Protein AF-A0A9J6EUB0-F1 (afdb_monomer_lite)

Organism: Rhipicephalus microplus (NCBI:txid6941)

InterPro domains:
  IPR000008 C2 domain [PF00168] (200-281)
  IPR000008 C2 domain [PS50004] (160-301)
  IPR000008 C2 domain [SM00239] (185-291)
  IPR014772 Mammalian uncoordinated homology 13, domain 2 [PS51259] (54-162)
  IPR035892 C2 domain superfamily [G3DSA:2.60.40.150] (175-290)
  IPR035892 C2 domain superfamily [SSF49562] (180-280)
  IPR052095 UNC-13 domain-containing protein [PTHR45999] (31-333)

Secondary structure (DSSP, 8-state):
---------------------------SSHHHHHHHHHHHHHHHHT--TTS-HHHHHHHHHHHHHHHHHHHHHHS-HHHHHHHHHHHHHHHHHHHHHHHHHTTT--HHHHHHHHHHHHHHHHHHHTTTTSS-HHHHT-HHHHHHHHHHHHHHS-HHHHHHHHHHHHHHHHHHHHHHT--TT-EEEEEEEEETTTTEEEEEE---SEEEEEEESGGG-TTS--EE-----S-SS-----EEEEE--HHHHTSTT-EEEEEEEE--SSSPPEEEEEEEEEGGGSTTTS--SPPPPPPPEEEE-B---S--HHHHHHHH-TT-HHHHHHHHHHHHT--

Foldseek 3Di:
DDDDDDDDDDDDDDDPPPPPPPPPPDPPPQVVCLVVLLVLVVQLLPPDLVDALCNSCVVVLVVCVVVLVVCVVVDDPVVSQVVLLSNLVSNLVSLVVVLVVPQLDDLSSLVSSLVNLVVVLCSQCVVVPHDDPVSNPDPSSVVSNVSSVLLNDDLQVLQLVVLVVVQVVQVVCVVVVDQPLFKWKKFWAADQVQQKIKIFGFFDDWKKKDKPDCVLPVVWDIDIFDHDPDDPGDGRRDMDITNHHLVSLLPQSIKMKIWHWADDPPDPIATRFMFIDRSNPHHPSPDPDDGDRGDIDITRGHADDPDDVSLSSLVSNPVDPVSVVVNVVNVVNVD

pLDDT: mean 81.51, std 19.42, range [23.73, 97.81]

Radius of gyration: 30.06 Å; chains: 1; bounding box: 98×47×75 Å

Structure (mmCIF, N/CA/C/O backbone):
data_AF-A0A9J6EUB0-F1
#
_entry.id   AF-A0A9J6EUB0-F1
#
loop_
_atom_site.group_PDB
_atom_site.id
_atom_site.type_symbol
_atom_site.label_atom_id
_atom_site.label_alt_id
_atom_site.label_comp_id
_atom_site.label_asym_id
_atom_site.label_entity_id
_atom_site.label_seq_id
_atom_site.pdbx_PDB_ins_code
_atom_site.Cartn_x
_atom_site.Cartn_y
_atom_site.Cartn_z
_atom_site.occupancy
_atom_site.B_iso_or_equiv
_atom_site.auth_seq_id
_atom_site.auth_comp_id
_atom_site.auth_asym_id
_atom_site.auth_atom_id
_atom_site.pdbx_PDB_model_num
ATOM 1 N N . MET A 1 1 ? 61.872 14.689 25.755 1.00 30.61 1 MET A N 1
ATOM 2 C CA . MET A 1 1 ? 63.259 14.347 25.368 1.00 30.61 1 MET A CA 1
ATOM 3 C C . MET A 1 1 ? 63.478 14.783 23.922 1.00 30.61 1 MET A C 1
ATOM 5 O O . MET A 1 1 ? 62.519 14.844 23.167 1.00 30.61 1 MET A O 1
ATOM 9 N N . ILE A 1 2 ? 64.700 15.198 23.611 1.00 24.67 2 ILE A N 1
ATOM 10 C CA . ILE A 1 2 ? 65.128 16.054 22.496 1.00 24.67 2 ILE A CA 1
ATOM 11 C C . ILE A 1 2 ? 65.135 15.341 21.122 1.00 24.67 2 ILE A C 1
ATOM 13 O O . ILE A 1 2 ? 65.494 14.178 21.011 1.00 24.67 2 ILE A O 1
ATOM 17 N N . ILE A 1 3 ? 64.768 16.117 20.096 1.00 23.83 3 ILE A N 1
ATOM 18 C CA . ILE A 1 3 ? 65.069 16.082 18.646 1.00 23.83 3 ILE A CA 1
ATOM 19 C C . ILE A 1 3 ? 66.296 15.232 18.219 1.00 23.83 3 ILE A C 1
ATOM 21 O O . ILE A 1 3 ? 67.371 15.429 18.777 1.00 23.83 3 ILE A O 1
ATOM 25 N N . ARG A 1 4 ? 66.213 14.474 17.101 1.00 24.81 4 ARG A N 1
ATOM 26 C CA . ARG A 1 4 ? 67.095 14.641 15.906 1.00 24.81 4 ARG A CA 1
ATOM 27 C C . ARG A 1 4 ? 66.781 13.719 14.716 1.00 24.81 4 ARG A C 1
ATOM 29 O O . ARG A 1 4 ? 66.497 12.540 14.857 1.00 24.81 4 ARG A O 1
ATOM 36 N N . ARG A 1 5 ? 66.896 14.337 13.530 1.00 23.73 5 ARG A N 1
ATOM 37 C CA . ARG A 1 5 ? 66.970 13.757 12.179 1.00 23.73 5 ARG A CA 1
ATOM 38 C C . ARG A 1 5 ? 68.141 12.778 12.043 1.00 23.73 5 ARG A C 1
ATOM 40 O O . ARG A 1 5 ? 69.226 13.090 12.525 1.00 23.73 5 ARG A O 1
ATOM 47 N N . GLN A 1 6 ? 67.993 11.797 11.155 1.00 28.98 6 GLN A N 1
ATOM 48 C CA . GLN A 1 6 ? 69.069 11.468 10.223 1.00 28.98 6 GLN A CA 1
ATOM 49 C C . GLN A 1 6 ? 68.516 11.182 8.825 1.00 28.98 6 GLN A C 1
ATOM 51 O O . GLN A 1 6 ? 67.459 10.586 8.643 1.00 28.98 6 GLN A O 1
ATOM 56 N N . LYS A 1 7 ? 69.229 11.742 7.857 1.00 27.45 7 LYS A N 1
ATOM 57 C CA . LYS A 1 7 ? 69.030 11.704 6.417 1.00 27.45 7 LYS A CA 1
ATOM 58 C C . LYS A 1 7 ? 70.185 10.855 5.919 1.00 27.45 7 LYS A C 1
ATOM 60 O O . LYS A 1 7 ? 71.310 11.277 6.144 1.00 27.45 7 LYS A O 1
ATOM 65 N N . ASP A 1 8 ? 69.917 9.755 5.231 1.00 31.06 8 ASP A N 1
ATOM 66 C CA . ASP A 1 8 ? 70.902 9.197 4.314 1.00 31.06 8 ASP A CA 1
ATOM 67 C C . ASP A 1 8 ? 70.252 8.822 2.991 1.00 31.06 8 ASP A C 1
ATOM 69 O O . ASP A 1 8 ? 69.236 8.133 2.913 1.00 31.06 8 ASP A O 1
ATOM 73 N N . ARG A 1 9 ? 70.844 9.400 1.947 1.00 30.44 9 ARG A N 1
ATOM 74 C CA . ARG A 1 9 ? 70.622 9.086 0.547 1.00 30.44 9 ARG A CA 1
ATOM 75 C C . ARG A 1 9 ? 71.492 7.876 0.239 1.00 30.44 9 ARG A C 1
ATOM 77 O O . ARG A 1 9 ? 72.711 8.001 0.272 1.00 30.44 9 ARG A O 1
ATOM 84 N N . THR A 1 10 ? 70.892 6.779 -0.193 1.00 34.44 10 THR A N 1
ATOM 85 C CA . THR A 1 10 ? 71.562 5.863 -1.114 1.00 34.44 10 THR A CA 1
ATOM 86 C C . THR A 1 10 ? 70.703 5.708 -2.356 1.00 34.44 10 THR A C 1
ATOM 88 O O . THR A 1 10 ? 69.508 5.431 -2.328 1.00 34.44 10 THR A O 1
ATOM 91 N N . ASN A 1 11 ? 71.359 6.047 -3.454 1.00 32.69 11 ASN A N 1
ATOM 92 C CA . ASN A 1 11 ? 70.884 6.078 -4.815 1.00 32.69 11 ASN A CA 1
ATOM 93 C C . ASN A 1 11 ? 70.662 4.637 -5.295 1.00 32.69 11 ASN A C 1
ATOM 95 O O . ASN A 1 11 ? 71.616 3.868 -5.365 1.00 32.69 11 ASN A O 1
ATOM 99 N N . SER A 1 12 ? 69.427 4.272 -5.625 1.00 33.88 12 SER A N 1
ATOM 100 C CA . SER A 1 12 ? 69.162 3.155 -6.532 1.00 33.88 12 SER A CA 1
ATOM 101 C C . SER A 1 12 ? 67.920 3.494 -7.345 1.00 33.88 12 SER A C 1
ATOM 103 O O . SER A 1 12 ? 66.827 3.668 -6.811 1.00 33.88 12 SER A O 1
ATOM 105 N N . GLU A 1 13 ? 68.128 3.697 -8.641 1.00 39.62 13 GLU A N 1
ATOM 106 C CA . GLU A 1 13 ? 67.070 3.887 -9.624 1.00 39.62 13 GLU A CA 1
ATOM 107 C C . GLU A 1 13 ? 66.179 2.640 -9.688 1.00 39.62 13 GLU A C 1
ATOM 109 O O . GLU A 1 13 ? 66.692 1.532 -9.870 1.00 39.62 13 GLU A O 1
ATOM 114 N N . PRO A 1 14 ? 64.846 2.790 -9.686 1.00 31.69 14 PRO A N 1
ATOM 115 C CA . PRO A 1 14 ? 63.975 1.820 -10.306 1.00 31.69 14 PRO A CA 1
ATOM 116 C C . PRO 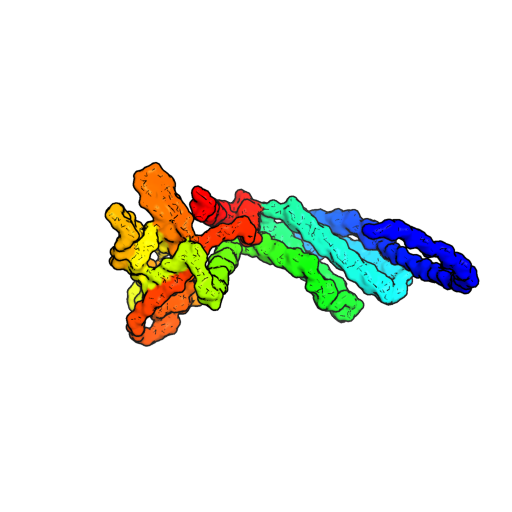A 1 14 ? 63.410 2.413 -11.594 1.00 31.69 14 PRO A C 1
ATOM 118 O O . PRO A 1 14 ? 62.638 3.371 -11.600 1.00 31.69 14 PRO A O 1
ATOM 121 N N . ARG A 1 15 ? 63.844 1.786 -12.687 1.00 29.33 15 ARG A N 1
ATOM 122 C CA . ARG A 1 15 ? 63.232 1.718 -14.016 1.00 29.33 15 ARG A CA 1
ATOM 123 C C . ARG A 1 15 ? 61.809 2.276 -14.071 1.00 29.33 15 ARG A C 1
ATOM 125 O O . ARG A 1 15 ? 60.884 1.727 -13.470 1.00 29.33 15 ARG A O 1
ATOM 132 N N . THR A 1 16 ? 61.654 3.313 -14.885 1.00 28.33 16 THR A N 1
ATOM 133 C CA . THR A 1 16 ? 60.394 3.875 -15.367 1.00 28.33 16 THR A CA 1
ATOM 134 C C . THR A 1 16 ? 59.501 2.756 -15.901 1.00 28.33 16 THR A C 1
ATOM 136 O O . THR A 1 16 ? 59.596 2.352 -17.057 1.00 28.33 16 THR A O 1
ATOM 139 N N . THR A 1 17 ? 58.633 2.219 -15.046 1.00 29.17 17 THR A N 1
ATOM 140 C CA . THR A 1 17 ? 57.515 1.398 -15.497 1.00 29.17 17 THR A CA 1
ATOM 141 C C . THR A 1 17 ? 56.476 2.384 -15.985 1.00 29.17 17 THR A C 1
ATOM 143 O O . THR A 1 17 ? 55.755 2.999 -15.200 1.00 29.17 17 THR A O 1
ATOM 146 N N . THR A 1 18 ? 56.478 2.611 -17.293 1.00 28.02 18 THR A N 1
ATOM 147 C CA . THR A 1 18 ? 55.439 3.345 -18.000 1.00 28.02 18 THR A CA 1
ATOM 148 C C . THR A 1 18 ? 54.112 2.678 -17.664 1.00 28.02 18 THR A C 1
ATOM 150 O O . THR A 1 18 ? 53.777 1.629 -18.210 1.00 28.02 18 THR A O 1
ATOM 153 N N . TYR A 1 19 ? 53.363 3.260 -16.726 1.00 29.39 19 TYR A N 1
ATOM 154 C CA . TYR A 1 19 ? 51.962 2.929 -16.548 1.00 29.39 19 TYR A CA 1
ATOM 155 C C . TYR A 1 19 ? 51.291 3.206 -17.890 1.00 29.39 19 TYR A C 1
ATOM 157 O O . TYR A 1 19 ? 51.112 4.361 -18.285 1.00 29.39 19 TYR A O 1
ATOM 165 N N . LEU A 1 20 ? 50.963 2.132 -18.611 1.00 28.31 20 LEU A N 1
ATOM 166 C CA . LEU A 1 20 ? 49.984 2.158 -19.681 1.00 28.31 20 LEU A CA 1
ATOM 167 C C . LEU A 1 20 ? 48.716 2.738 -19.067 1.00 28.31 20 LEU A C 1
ATOM 169 O O . LEU A 1 20 ? 47.974 2.078 -18.342 1.00 28.31 20 LEU A O 1
ATOM 173 N N . LYS A 1 21 ? 48.527 4.029 -19.318 1.00 30.44 21 LYS A N 1
ATOM 174 C CA . LYS A 1 21 ? 47.314 4.776 -19.056 1.00 30.44 21 LYS A CA 1
ATOM 175 C C . LYS A 1 21 ? 46.237 4.108 -19.900 1.00 30.44 21 LYS A C 1
ATOM 177 O O . LYS A 1 21 ? 46.068 4.458 -21.063 1.00 30.44 21 LYS A O 1
ATOM 182 N N . VAL A 1 22 ? 45.569 3.097 -19.344 1.00 30.94 22 VAL A N 1
ATOM 183 C CA . VAL A 1 22 ? 44.375 2.510 -19.949 1.00 30.94 22 VAL A CA 1
ATOM 184 C C . VAL A 1 22 ? 43.413 3.679 -20.137 1.00 30.94 22 VAL A C 1
ATOM 186 O O . VAL A 1 22 ? 43.019 4.295 -19.139 1.00 30.94 22 VAL A O 1
ATOM 189 N N . PRO A 1 23 ? 43.077 4.073 -21.375 1.00 30.73 23 PRO A N 1
ATOM 190 C CA . PRO A 1 23 ? 42.124 5.139 -21.571 1.00 30.73 23 PRO A CA 1
ATOM 191 C C . PRO A 1 23 ? 40.802 4.608 -21.035 1.00 30.73 23 PRO A C 1
ATOM 193 O O . PRO A 1 23 ? 40.227 3.672 -21.588 1.00 30.73 23 PRO A O 1
ATOM 196 N N . SER A 1 24 ? 40.327 5.189 -19.937 1.00 36.31 24 SER A N 1
ATOM 197 C CA . SER A 1 24 ? 38.930 5.073 -19.548 1.00 36.31 24 SER A CA 1
ATOM 198 C C . SER A 1 24 ? 38.127 5.781 -20.636 1.00 36.31 24 SER A C 1
ATOM 200 O O . SER A 1 24 ? 37.880 6.988 -20.583 1.00 36.31 24 SER A O 1
ATOM 202 N N . ALA A 1 25 ? 37.820 5.042 -21.701 1.00 36.47 25 ALA A N 1
ATOM 203 C CA . ALA A 1 25 ? 36.892 5.451 -22.731 1.00 36.47 25 ALA A CA 1
ATOM 204 C C . ALA A 1 25 ? 35.513 5.506 -22.070 1.00 36.47 25 ALA A C 1
ATOM 206 O O . ALA A 1 25 ? 34.761 4.534 -22.062 1.00 36.47 25 ALA A O 1
ATOM 207 N N . ARG A 1 26 ? 35.201 6.652 -21.452 1.00 41.34 26 ARG A N 1
ATOM 208 C CA . ARG A 1 26 ? 33.825 7.026 -21.128 1.00 41.34 26 ARG A CA 1
ATOM 209 C C . ARG A 1 26 ? 33.008 6.805 -22.395 1.00 41.34 26 ARG A C 1
ATOM 211 O O . ARG A 1 26 ? 33.268 7.455 -23.405 1.00 41.34 26 ARG A O 1
ATOM 218 N N . VAL A 1 27 ? 32.049 5.889 -22.332 1.00 45.88 27 VAL A N 1
ATOM 219 C CA . VAL A 1 27 ? 31.014 5.709 -23.349 1.00 45.88 27 VAL A CA 1
ATOM 220 C C . VAL A 1 27 ? 30.328 7.067 -23.520 1.00 45.88 27 VAL A C 1
ATOM 222 O O . VAL A 1 27 ? 29.583 7.512 -22.653 1.00 45.88 27 VAL A O 1
ATOM 225 N N . LYS A 1 28 ? 30.661 7.785 -24.597 1.00 44.62 28 LYS A N 1
ATOM 226 C CA . LYS A 1 28 ? 30.165 9.145 -24.870 1.00 44.62 28 LYS A CA 1
ATOM 227 C C . LYS A 1 28 ? 28.703 9.169 -25.355 1.00 44.62 28 LYS A C 1
ATOM 229 O O . LYS A 1 28 ? 28.162 10.255 -25.508 1.00 44.62 28 LYS A O 1
ATOM 234 N N . GLY A 1 29 ? 28.067 8.010 -25.557 1.00 55.09 29 GLY A N 1
ATOM 235 C CA . GLY A 1 29 ? 26.713 7.903 -26.119 1.00 55.09 29 GLY A CA 1
ATOM 236 C C . GLY A 1 29 ? 25.571 8.102 -25.114 1.00 55.09 29 GLY A C 1
ATOM 237 O O . GLY A 1 29 ? 24.623 8.826 -25.392 1.00 55.09 29 GLY A O 1
ATOM 238 N N . THR A 1 30 ? 25.662 7.541 -23.906 1.00 61.53 30 THR A N 1
ATOM 239 C CA . THR A 1 30 ? 24.563 7.583 -22.919 1.00 61.53 30 THR A CA 1
ATOM 240 C C . THR A 1 30 ? 24.140 8.992 -22.476 1.00 61.53 30 THR A C 1
ATOM 242 O O . THR A 1 30 ? 22.940 9.245 -22.372 1.00 61.53 30 THR A O 1
ATOM 245 N N . PRO A 1 31 ? 25.067 9.945 -22.239 1.00 63.78 31 PRO A N 1
ATOM 246 C CA . PRO A 1 31 ? 24.699 11.315 -21.877 1.00 63.78 31 PRO A CA 1
ATOM 247 C C . PRO A 1 31 ? 23.959 12.068 -22.991 1.00 63.78 31 PRO A C 1
ATOM 249 O O . PRO A 1 31 ? 23.174 12.962 -22.692 1.00 63.78 31 PRO A O 1
ATOM 252 N N . GLN A 1 32 ? 24.202 11.713 -24.259 1.00 76.56 32 GLN A N 1
ATOM 253 C CA . GLN A 1 32 ? 23.599 12.366 -25.427 1.00 76.56 32 GLN A CA 1
ATOM 254 C C . GLN A 1 32 ? 22.170 11.881 -25.693 1.00 76.56 32 GLN A C 1
ATOM 256 O O . GLN A 1 32 ? 21.368 12.643 -26.219 1.00 76.56 32 GLN A O 1
ATOM 261 N N . MET A 1 33 ? 21.833 10.650 -25.288 1.00 85.94 33 MET A N 1
ATOM 262 C CA . MET A 1 33 ? 20.484 10.088 -25.448 1.00 85.94 33 MET A CA 1
ATOM 263 C C . MET A 1 33 ? 19.486 10.614 -24.408 1.00 85.94 33 MET A C 1
ATOM 265 O O . MET A 1 33 ? 18.280 10.627 -24.645 1.00 85.94 33 MET A O 1
ATOM 269 N N . ARG A 1 34 ? 19.972 11.061 -23.243 1.00 89.44 34 ARG A N 1
ATOM 270 C CA . ARG A 1 34 ? 19.131 11.476 -22.110 1.00 89.44 34 ARG A CA 1
ATOM 271 C C . ARG A 1 34 ? 18.105 12.579 -22.443 1.00 89.44 34 ARG A C 1
ATOM 273 O O . ARG A 1 34 ? 16.965 12.428 -22.011 1.00 89.44 34 ARG A O 1
ATOM 280 N N . PRO A 1 35 ? 18.438 13.659 -23.183 1.00 90.50 35 PRO A N 1
ATOM 281 C CA . PRO A 1 35 ? 17.466 14.699 -23.534 1.00 90.50 35 PRO A CA 1
ATOM 282 C C . PRO A 1 35 ? 16.291 14.178 -24.370 1.00 90.50 35 PRO A C 1
ATOM 284 O O . PRO A 1 35 ? 15.146 14.524 -24.084 1.00 90.50 35 PRO A O 1
ATOM 287 N N . GLU A 1 36 ? 16.555 13.312 -25.352 1.00 90.69 36 GLU A N 1
ATOM 288 C CA . GLU A 1 36 ? 15.501 12.716 -26.180 1.00 90.69 36 GLU A CA 1
ATOM 289 C C . GLU A 1 36 ? 14.674 11.704 -25.381 1.00 90.69 36 GLU A C 1
ATOM 291 O O . GLU A 1 36 ? 13.449 11.754 -25.433 1.00 90.69 36 GLU A O 1
ATOM 296 N N . ILE A 1 37 ? 15.309 10.864 -24.548 1.00 91.00 37 ILE A N 1
ATOM 297 C CA . ILE A 1 37 ? 14.593 9.961 -23.626 1.00 91.00 37 ILE A CA 1
ATOM 298 C C . ILE A 1 37 ? 13.627 10.763 -22.747 1.00 91.00 37 ILE A C 1
ATOM 300 O O . ILE A 1 37 ? 12.449 10.427 -22.658 1.00 91.00 37 ILE A O 1
ATOM 304 N N . LYS A 1 38 ? 14.095 11.864 -22.149 1.00 91.12 38 LYS A N 1
ATOM 305 C CA . LYS A 1 38 ? 13.257 12.749 -21.333 1.00 91.12 38 LYS A CA 1
ATOM 306 C C . LYS A 1 38 ? 12.076 13.317 -22.125 1.00 91.12 38 LYS A C 1
ATOM 308 O O . LYS A 1 38 ? 10.961 13.362 -21.613 1.00 91.12 38 LYS A O 1
ATOM 313 N N . LYS A 1 39 ? 12.309 13.748 -23.366 1.00 91.38 39 LYS A N 1
ATOM 314 C CA . LYS A 1 39 ? 11.266 14.279 -24.255 1.00 91.38 39 LYS A CA 1
ATOM 315 C C . LYS A 1 39 ? 10.208 13.223 -24.581 1.00 91.38 39 LYS A C 1
ATOM 317 O O . LYS A 1 39 ? 9.019 13.510 -24.462 1.00 91.38 39 LYS A O 1
ATOM 322 N N . PHE A 1 40 ? 10.607 12.006 -24.944 1.00 91.75 40 PHE A N 1
ATOM 323 C CA . PHE A 1 40 ? 9.650 10.930 -25.211 1.00 91.75 40 PHE A CA 1
ATOM 324 C C . PHE A 1 40 ? 8.878 10.523 -23.955 1.00 91.75 40 PHE A C 1
ATOM 326 O O . PHE A 1 40 ? 7.666 10.350 -24.025 1.00 91.75 40 PHE A O 1
ATOM 333 N N . LEU A 1 41 ? 9.539 10.453 -22.796 1.00 90.62 41 LEU A N 1
ATOM 334 C CA . LEU A 1 41 ? 8.876 10.162 -21.523 1.00 90.62 41 LEU A CA 1
ATOM 335 C C . LEU A 1 41 ? 7.875 11.246 -21.113 1.00 90.62 41 LEU A C 1
ATOM 337 O O . LEU A 1 41 ? 6.836 10.925 -20.546 1.00 90.62 41 LEU A O 1
ATOM 341 N N . PHE A 1 42 ? 8.141 12.514 -21.435 1.00 90.44 42 PHE A N 1
ATOM 342 C CA . PHE A 1 42 ? 7.162 13.582 -21.251 1.00 90.44 42 PHE A CA 1
ATOM 343 C C . PHE A 1 42 ? 5.902 13.328 -22.091 1.00 90.44 42 PHE A C 1
ATOM 345 O O . PHE A 1 42 ? 4.795 13.360 -21.562 1.00 90.44 42 PHE A O 1
ATOM 352 N N . HIS A 1 43 ? 6.051 13.017 -23.381 1.00 90.06 43 HIS A N 1
ATOM 353 C CA . HIS A 1 43 ? 4.901 12.714 -24.239 1.00 90.06 43 HIS A CA 1
ATOM 354 C C . HIS A 1 43 ? 4.161 11.444 -23.818 1.00 90.06 43 HIS A C 1
ATOM 356 O O . HIS A 1 43 ? 2.936 11.420 -23.876 1.00 90.06 43 HIS A O 1
ATOM 362 N N . LEU A 1 44 ? 4.889 10.429 -23.350 1.00 91.62 44 LEU A N 1
ATOM 363 C CA . LEU A 1 44 ? 4.318 9.220 -22.772 1.00 91.62 44 LEU A CA 1
ATOM 364 C C . LEU A 1 44 ? 3.450 9.560 -21.560 1.00 91.62 44 LEU A C 1
ATOM 366 O O . LEU A 1 44 ? 2.278 9.208 -21.532 1.00 91.62 44 LEU A O 1
ATOM 370 N N . ALA A 1 45 ? 4.010 10.255 -20.570 1.00 89.62 45 ALA A N 1
ATOM 371 C CA . ALA A 1 45 ? 3.338 10.538 -19.305 1.00 89.62 45 ALA A CA 1
ATOM 372 C C . ALA A 1 45 ? 2.043 11.351 -19.493 1.00 89.62 45 ALA A C 1
ATOM 374 O O . ALA A 1 45 ? 1.072 11.142 -18.770 1.00 89.62 45 ALA A O 1
ATOM 375 N N . TRP A 1 46 ? 2.018 12.224 -20.503 1.00 90.31 46 TRP A N 1
ATOM 376 C CA . TRP A 1 46 ? 0.897 13.113 -20.820 1.00 90.31 46 TRP A CA 1
ATOM 377 C C . TRP A 1 46 ? 0.100 12.685 -22.059 1.00 90.31 46 TRP A C 1
ATOM 379 O O . TRP A 1 46 ? -0.643 13.483 -22.636 1.00 90.31 46 TRP A O 1
ATOM 389 N N . ALA A 1 47 ? 0.249 11.433 -22.492 1.00 89.69 47 ALA A N 1
ATOM 390 C CA . ALA A 1 47 ? -0.530 10.897 -23.596 1.00 89.69 47 ALA A CA 1
ATOM 391 C C . ALA A 1 47 ? -2.033 10.855 -23.244 1.00 89.69 47 ALA A C 1
ATOM 393 O O . ALA A 1 47 ? -2.390 10.571 -22.096 1.00 89.69 47 ALA A O 1
ATOM 394 N N . PRO A 1 48 ? -2.936 11.088 -24.219 1.00 87.31 48 PRO A N 1
ATOM 395 C CA . PRO A 1 48 ? -4.377 10.987 -23.995 1.00 87.31 48 PRO A CA 1
ATOM 396 C C . PRO A 1 48 ? -4.777 9.623 -23.421 1.00 87.31 48 PRO A C 1
ATOM 398 O O . PRO A 1 48 ? -4.268 8.601 -23.869 1.00 87.31 48 PRO A O 1
ATOM 401 N N . GLU A 1 49 ? -5.749 9.580 -22.505 1.00 80.19 49 GLU A N 1
ATOM 402 C CA . GLU A 1 49 ? -6.196 8.333 -21.849 1.00 80.19 49 GLU A CA 1
ATOM 403 C C . GLU A 1 49 ? -6.659 7.245 -22.826 1.00 80.19 49 GLU A C 1
ATOM 405 O O . GLU A 1 49 ? -6.430 6.067 -22.588 1.00 80.19 49 GLU A O 1
ATOM 410 N N . ARG A 1 50 ? -7.238 7.646 -23.965 1.00 84.12 50 ARG A N 1
ATOM 411 C CA . ARG A 1 50 ? -7.644 6.743 -25.056 1.00 84.12 50 ARG A CA 1
ATOM 412 C C . ARG A 1 50 ? -6.484 6.001 -25.729 1.00 84.12 50 ARG A C 1
ATOM 414 O O . ARG A 1 50 ? -6.731 5.042 -26.448 1.00 84.12 50 ARG A O 1
ATOM 421 N N . LEU A 1 51 ? -5.257 6.496 -25.575 1.00 86.56 51 LEU A N 1
ATOM 422 C CA . LEU A 1 51 ? -4.057 5.854 -26.092 1.00 86.56 51 LEU A CA 1
ATOM 423 C C . LEU A 1 51 ? -3.521 4.923 -25.009 1.00 86.56 51 LEU A C 1
ATOM 425 O O . LEU A 1 51 ? -3.278 5.365 -23.885 1.00 86.56 51 LEU A O 1
ATOM 429 N N . ASP A 1 52 ? -3.321 3.659 -25.338 1.00 85.56 52 ASP A N 1
ATOM 430 C CA . ASP A 1 52 ? -2.703 2.674 -24.459 1.00 85.56 52 ASP A CA 1
ATOM 431 C C . ASP A 1 52 ? -1.220 2.993 -24.198 1.00 85.56 52 ASP A C 1
ATOM 433 O O . ASP A 1 52 ? -0.605 3.835 -24.863 1.00 85.56 52 ASP A O 1
ATOM 437 N N . ALA A 1 53 ? -0.654 2.381 -23.155 1.00 84.75 53 ALA A N 1
ATOM 438 C CA . ALA A 1 53 ? 0.732 2.625 -22.762 1.00 84.75 53 ALA A CA 1
ATOM 439 C C . ALA A 1 53 ? 1.711 2.196 -23.865 1.00 84.75 53 ALA A C 1
ATOM 441 O O . ALA A 1 53 ? 2.648 2.936 -24.151 1.00 84.75 53 ALA A O 1
ATOM 442 N N . ASP A 1 54 ? 1.441 1.070 -24.522 1.00 84.31 54 ASP A N 1
ATOM 443 C CA . ASP A 1 54 ? 2.303 0.473 -25.542 1.00 84.31 54 ASP A CA 1
ATOM 444 C C . ASP A 1 54 ? 2.419 1.389 -26.766 1.00 84.31 54 ASP A C 1
ATOM 446 O O . ASP A 1 54 ? 3.526 1.767 -27.160 1.00 84.31 54 ASP A O 1
ATOM 450 N N . SER A 1 55 ? 1.288 1.859 -27.307 1.00 86.31 55 SER A N 1
ATOM 451 C CA . SER A 1 55 ? 1.301 2.812 -28.426 1.00 86.31 55 SER A CA 1
ATOM 452 C C . SER A 1 55 ? 1.923 4.157 -28.045 1.00 86.31 55 SER A C 1
ATOM 454 O O . SER A 1 55 ? 2.629 4.764 -28.851 1.00 86.31 55 SER A O 1
ATOM 456 N N . ALA A 1 56 ? 1.691 4.641 -26.819 1.00 88.06 56 ALA A N 1
ATOM 457 C CA . ALA A 1 56 ? 2.302 5.880 -26.333 1.00 88.06 56 ALA A CA 1
ATOM 458 C C . ALA A 1 56 ? 3.825 5.752 -26.137 1.00 88.06 56 ALA A C 1
ATOM 460 O O . ALA A 1 56 ? 4.552 6.742 -26.257 1.00 88.06 56 ALA A O 1
ATOM 461 N N . LEU A 1 57 ? 4.306 4.542 -25.842 1.00 91.81 57 LEU A N 1
ATOM 462 C CA . LEU A 1 57 ? 5.715 4.213 -25.647 1.00 91.81 57 LEU A CA 1
ATOM 463 C C . LEU A 1 57 ? 6.451 3.955 -26.972 1.00 91.81 57 LEU A C 1
ATOM 465 O O . LEU A 1 57 ? 7.667 4.143 -27.024 1.00 91.81 57 LEU A O 1
ATOM 469 N N . GLY A 1 58 ? 5.732 3.594 -28.040 1.00 90.88 58 GLY A N 1
ATOM 470 C CA . GLY A 1 58 ? 6.270 3.299 -29.375 1.00 90.88 58 GLY A CA 1
ATOM 471 C C . GLY A 1 58 ? 7.392 4.240 -29.842 1.00 90.88 58 GLY A C 1
ATOM 472 O O . GLY A 1 58 ? 8.487 3.755 -30.119 1.00 90.88 58 GLY A O 1
ATOM 473 N N . PRO A 1 59 ? 7.217 5.578 -29.816 1.00 92.94 59 PRO A N 1
ATOM 474 C CA . PRO A 1 59 ? 8.269 6.513 -30.225 1.00 92.94 59 PRO A CA 1
ATOM 475 C C . PRO A 1 59 ? 9.579 6.390 -29.427 1.00 92.94 59 PRO A C 1
ATOM 477 O O . PRO A 1 59 ? 10.661 6.588 -29.982 1.00 92.94 59 PRO A O 1
ATOM 480 N N . LEU A 1 60 ? 9.503 6.060 -28.130 1.00 92.75 60 LEU A N 1
ATOM 481 C CA . LEU A 1 60 ? 10.690 5.812 -27.310 1.00 92.75 60 LEU A CA 1
ATOM 482 C C . LEU A 1 60 ? 11.351 4.485 -27.693 1.00 92.75 60 LEU A C 1
ATOM 484 O O . LEU A 1 60 ? 12.575 4.442 -27.789 1.00 92.75 60 LEU A O 1
ATOM 488 N N . ILE A 1 61 ? 10.567 3.426 -27.916 1.00 93.19 61 ILE A N 1
ATOM 489 C CA . ILE A 1 61 ? 11.085 2.119 -28.348 1.00 93.19 61 ILE A CA 1
ATOM 490 C C . ILE A 1 61 ? 11.785 2.246 -29.699 1.00 93.19 61 ILE A C 1
ATOM 492 O O . ILE A 1 61 ? 12.931 1.823 -29.813 1.00 93.19 61 ILE A O 1
ATOM 496 N N . ASP A 1 62 ? 11.167 2.912 -30.673 1.00 92.50 62 ASP A N 1
ATOM 497 C CA . ASP A 1 62 ? 11.754 3.137 -31.998 1.00 92.50 62 ASP A CA 1
ATOM 498 C C . ASP A 1 62 ? 13.062 3.932 -31.907 1.00 92.50 62 ASP A C 1
ATOM 500 O O . ASP A 1 62 ? 14.058 3.613 -32.563 1.00 92.50 62 ASP A O 1
ATOM 504 N N . TYR A 1 63 ? 13.096 4.973 -31.069 1.00 92.06 63 TYR A N 1
ATOM 505 C CA . TYR A 1 63 ? 14.319 5.732 -30.827 1.00 92.06 63 TYR A CA 1
ATOM 506 C C . TYR A 1 63 ? 15.406 4.855 -30.195 1.00 92.06 63 TYR A C 1
ATOM 508 O O . TYR A 1 63 ? 16.554 4.875 -30.649 1.00 92.06 63 TYR A O 1
ATOM 516 N N . LEU A 1 64 ? 15.071 4.083 -29.159 1.00 91.12 64 LEU A N 1
ATOM 517 C CA . LEU A 1 64 ? 16.021 3.205 -28.482 1.00 91.12 64 LEU A CA 1
ATOM 518 C C . LEU A 1 64 ? 16.537 2.110 -29.420 1.00 91.12 64 LEU A C 1
ATOM 520 O O . LEU A 1 64 ? 17.749 1.936 -29.488 1.00 91.12 64 LEU A O 1
ATOM 524 N N . ASP A 1 65 ? 15.673 1.433 -30.175 1.00 90.81 65 ASP A N 1
ATOM 525 C CA . ASP A 1 65 ? 16.052 0.379 -31.124 1.00 90.81 65 ASP A CA 1
ATOM 526 C C . ASP A 1 65 ? 17.021 0.905 -32.192 1.00 90.81 65 ASP A C 1
ATOM 528 O O . ASP A 1 65 ? 18.111 0.358 -32.371 1.00 90.81 65 ASP A O 1
ATOM 532 N N . ASN A 1 66 ? 16.706 2.041 -32.825 1.00 88.81 66 ASN A N 1
ATOM 533 C CA . ASN A 1 66 ? 17.577 2.645 -33.840 1.00 88.81 66 ASN A CA 1
ATOM 534 C C . ASN A 1 66 ? 18.961 3.027 -33.282 1.00 88.81 66 ASN A C 1
ATOM 536 O O . ASN A 1 66 ? 19.998 2.763 -33.904 1.00 88.81 66 ASN A O 1
ATOM 540 N N . ASN A 1 67 ? 19.001 3.624 -32.087 1.00 86.50 67 ASN A N 1
ATOM 541 C CA . ASN A 1 67 ? 20.264 4.002 -31.450 1.00 86.50 67 ASN A CA 1
ATOM 542 C C . ASN A 1 67 ? 21.053 2.773 -30.982 1.00 86.50 67 ASN A C 1
ATOM 544 O O . ASN A 1 67 ? 22.267 2.713 -31.174 1.00 86.50 67 ASN A O 1
ATOM 548 N N . LEU A 1 68 ? 20.387 1.779 -30.393 1.00 87.25 68 LEU A N 1
ATOM 549 C CA . LEU A 1 68 ? 21.030 0.557 -29.920 1.00 87.25 68 LEU A CA 1
ATOM 550 C C . LEU A 1 68 ? 21.554 -0.286 -31.084 1.00 87.25 68 LEU A C 1
ATOM 552 O O . LEU A 1 68 ? 22.658 -0.807 -30.968 1.00 87.25 68 LEU A O 1
ATOM 556 N N . ARG A 1 69 ? 20.857 -0.350 -32.224 1.00 85.94 69 ARG A N 1
ATOM 557 C CA . ARG A 1 69 ? 21.362 -0.997 -33.449 1.00 85.94 69 ARG A CA 1
ATOM 558 C C . ARG A 1 69 ? 22.649 -0.337 -33.941 1.00 85.94 69 ARG A C 1
ATOM 560 O O . ARG A 1 69 ? 23.655 -1.017 -34.124 1.00 85.94 69 ARG A O 1
ATOM 567 N N . THR A 1 70 ? 22.660 0.993 -34.027 1.00 83.56 70 THR A N 1
ATOM 568 C CA . THR A 1 70 ? 23.856 1.764 -34.416 1.00 83.56 70 THR A CA 1
ATOM 569 C C . THR A 1 70 ? 25.024 1.534 -33.445 1.00 83.56 70 THR A C 1
ATOM 571 O O . THR A 1 70 ? 26.184 1.393 -33.843 1.00 83.56 70 THR A O 1
ATOM 574 N N . LEU A 1 71 ? 24.738 1.468 -32.141 1.00 80.69 71 LEU A N 1
ATOM 575 C CA . LEU A 1 71 ? 25.738 1.180 -31.112 1.00 80.69 71 LEU A CA 1
ATOM 576 C C . LEU A 1 71 ? 26.222 -0.274 -31.165 1.00 80.69 71 LEU A C 1
ATOM 578 O O . LEU A 1 71 ? 27.398 -0.524 -30.923 1.00 80.69 71 LEU A O 1
ATOM 582 N N . TYR A 1 72 ? 25.353 -1.226 -31.495 1.00 81.81 72 TYR A N 1
ATOM 583 C CA . TYR A 1 72 ? 25.705 -2.637 -31.636 1.00 81.81 72 TYR A CA 1
ATOM 584 C C . TYR A 1 72 ? 26.658 -2.867 -32.813 1.00 81.81 72 TYR A C 1
ATOM 586 O O . TYR A 1 72 ? 27.631 -3.605 -32.680 1.00 81.81 72 TYR A O 1
ATOM 594 N N . GLU A 1 73 ? 26.426 -2.190 -33.938 1.00 81.56 73 GLU A N 1
ATOM 595 C CA . GLU A 1 73 ? 27.285 -2.267 -35.127 1.00 81.56 73 GLU A CA 1
ATOM 596 C C . GLU A 1 73 ? 28.657 -1.605 -34.918 1.00 81.56 73 GLU A C 1
ATOM 598 O O . GLU A 1 73 ? 29.652 -2.025 -35.507 1.00 81.56 73 GLU A O 1
ATOM 603 N N . SER A 1 74 ? 28.727 -0.583 -34.060 1.00 75.81 74 SER A N 1
ATOM 604 C CA . SER A 1 74 ? 29.942 0.209 -33.826 1.00 75.81 74 SER A CA 1
ATOM 605 C C . SER A 1 74 ? 30.760 -0.210 -32.598 1.00 75.81 74 SER A C 1
ATOM 607 O O . SER A 1 74 ? 31.901 0.236 -32.441 1.00 75.81 74 SER A O 1
ATOM 609 N N . LEU A 1 75 ? 30.222 -1.060 -31.715 1.00 75.00 75 LEU A N 1
ATOM 610 C CA . LEU A 1 75 ? 30.868 -1.458 -30.462 1.00 75.00 75 LEU A CA 1
ATOM 611 C C . LEU A 1 75 ? 31.178 -2.958 -30.408 1.00 75.00 75 LEU A C 1
ATOM 613 O O . LEU A 1 75 ? 30.400 -3.814 -30.806 1.00 75.00 75 LEU A O 1
ATOM 617 N N . MET A 1 76 ? 32.301 -3.295 -29.770 1.00 72.12 76 MET A N 1
ATOM 618 C CA . MET A 1 76 ? 32.582 -4.668 -29.338 1.00 72.12 76 MET A CA 1
ATOM 619 C C . MET A 1 76 ? 31.486 -5.164 -28.377 1.00 72.12 76 MET A C 1
ATOM 621 O O . MET A 1 76 ? 31.070 -4.413 -27.492 1.00 72.12 76 MET A O 1
ATOM 625 N N . LYS A 1 77 ? 31.094 -6.447 -28.462 1.00 67.94 77 LYS A N 1
ATOM 626 C CA . LYS A 1 77 ? 29.990 -7.046 -27.671 1.00 67.94 77 LYS A CA 1
ATOM 627 C C . LYS A 1 77 ? 30.016 -6.698 -26.172 1.00 67.94 77 LYS A C 1
ATOM 629 O O . LYS A 1 77 ? 28.995 -6.336 -25.602 1.00 67.94 77 LYS A O 1
ATOM 634 N N . VAL A 1 78 ? 31.185 -6.737 -25.525 1.00 66.62 78 VAL A N 1
ATOM 635 C CA . VAL A 1 78 ? 31.323 -6.406 -24.088 1.00 66.62 78 VAL A CA 1
ATOM 636 C C . VAL A 1 78 ? 31.041 -4.924 -23.798 1.00 66.62 78 VAL A C 1
ATOM 638 O O . VAL A 1 78 ? 30.474 -4.583 -22.759 1.00 66.62 78 VAL A O 1
ATOM 641 N N . ASN A 1 79 ? 31.402 -4.030 -24.719 1.00 78.69 79 ASN A N 1
ATOM 642 C CA . ASN A 1 79 ? 31.119 -2.600 -24.599 1.00 78.69 79 ASN A CA 1
ATOM 643 C C . ASN A 1 79 ? 29.645 -2.293 -24.887 1.00 78.69 79 ASN A C 1
ATOM 645 O O . ASN A 1 79 ? 29.107 -1.348 -24.308 1.00 78.69 79 ASN A O 1
ATOM 649 N N . PHE A 1 80 ? 28.984 -3.110 -25.710 1.00 83.75 80 PHE A N 1
ATOM 650 C CA . PHE A 1 80 ? 27.552 -2.999 -25.964 1.00 83.75 80 PHE A CA 1
ATOM 651 C C . PHE A 1 80 ? 26.727 -3.270 -24.702 1.00 83.75 80 PHE A C 1
ATOM 653 O O . PHE A 1 80 ? 25.978 -2.391 -24.293 1.00 83.75 80 PHE A O 1
ATOM 660 N N . TYR A 1 81 ? 26.925 -4.399 -24.007 1.00 85.00 81 TYR A N 1
ATOM 661 C CA . TYR A 1 81 ? 26.153 -4.709 -22.789 1.00 85.00 81 TYR A CA 1
ATOM 662 C C . TYR A 1 81 ? 26.341 -3.669 -21.675 1.00 85.00 81 TYR A C 1
ATOM 664 O O . TYR A 1 81 ? 25.377 -3.275 -21.024 1.00 85.00 81 TYR A O 1
ATOM 672 N N . ARG A 1 82 ? 27.564 -3.147 -21.499 1.00 86.06 82 ARG A N 1
ATOM 673 C CA . ARG A 1 82 ? 27.825 -2.037 -20.562 1.00 86.06 82 ARG A CA 1
ATOM 674 C C . ARG A 1 82 ? 27.085 -0.759 -20.955 1.00 86.06 82 ARG A C 1
ATOM 676 O O . ARG A 1 82 ? 26.624 -0.020 -20.089 1.00 86.06 82 ARG A O 1
ATOM 683 N N . THR A 1 83 ? 26.988 -0.493 -22.255 1.00 86.88 83 THR A N 1
ATOM 684 C CA . THR A 1 83 ? 26.245 0.653 -22.788 1.00 86.88 83 THR A CA 1
ATOM 685 C C . THR A 1 83 ? 24.744 0.451 -22.607 1.00 86.88 83 THR A C 1
ATOM 687 O O . THR A 1 83 ? 24.082 1.357 -22.116 1.00 86.88 83 THR A O 1
ATOM 690 N N . LEU A 1 84 ? 24.227 -0.744 -22.895 1.00 90.62 84 LEU A N 1
ATOM 691 C CA . LEU A 1 84 ? 22.828 -1.123 -22.712 1.00 90.62 84 LEU A CA 1
ATOM 692 C C . LEU A 1 84 ? 22.388 -0.968 -21.247 1.00 90.62 84 LEU A C 1
ATOM 694 O O . LEU A 1 84 ? 21.380 -0.325 -20.970 1.00 90.62 84 LEU A O 1
ATOM 698 N N . GLU A 1 85 ? 23.195 -1.448 -20.297 1.00 91.62 85 GLU A N 1
ATOM 699 C CA . GLU A 1 85 ? 22.955 -1.263 -18.858 1.00 91.62 85 GLU A CA 1
ATOM 700 C C . GLU A 1 85 ? 23.006 0.220 -18.443 1.00 91.62 85 GLU A C 1
ATOM 702 O O . GLU A 1 85 ? 22.295 0.662 -17.537 1.00 91.62 85 GLU A O 1
ATOM 707 N N . ALA A 1 86 ? 23.864 1.021 -19.079 1.00 91.50 86 ALA A N 1
ATOM 708 C CA . ALA A 1 86 ? 23.914 2.456 -18.830 1.00 91.50 86 ALA A CA 1
ATOM 709 C C . ALA A 1 86 ? 22.661 3.169 -19.373 1.00 91.50 86 ALA A C 1
ATOM 711 O O . ALA A 1 86 ? 22.136 4.046 -18.690 1.00 91.50 86 ALA A O 1
ATOM 712 N N . VAL A 1 87 ? 22.158 2.784 -20.553 1.00 92.00 87 VAL A N 1
ATOM 713 C CA . VAL A 1 87 ? 20.907 3.320 -21.122 1.00 92.00 87 VAL A CA 1
ATOM 714 C C . VAL A 1 87 ? 19.719 2.941 -20.238 1.00 92.00 87 VAL A C 1
ATOM 716 O O . VAL A 1 87 ? 18.949 3.825 -19.871 1.00 92.00 87 VAL A O 1
ATOM 719 N N . TRP A 1 88 ? 19.619 1.678 -19.808 1.00 95.25 88 TRP A N 1
ATOM 720 C CA . TRP A 1 88 ? 18.587 1.222 -18.870 1.00 95.25 88 TRP A CA 1
ATOM 721 C C . TRP A 1 88 ? 18.554 2.070 -17.594 1.00 95.25 88 TRP A C 1
ATOM 723 O O . TRP A 1 88 ? 17.507 2.576 -17.194 1.00 95.25 88 TRP A O 1
ATOM 733 N N . ARG A 1 89 ? 19.723 2.328 -16.992 1.00 94.56 89 ARG A N 1
ATOM 734 C CA . ARG A 1 89 ? 19.829 3.202 -15.814 1.00 94.56 89 ARG A CA 1
ATOM 735 C C . ARG A 1 89 ? 19.355 4.630 -16.079 1.00 94.56 89 ARG A C 1
ATOM 737 O O . ARG A 1 89 ? 18.728 5.215 -15.201 1.00 94.56 89 ARG A O 1
ATOM 744 N N . VAL A 1 90 ? 19.643 5.196 -17.252 1.00 94.50 90 VAL A N 1
ATOM 745 C CA . VAL A 1 90 ? 19.151 6.533 -17.628 1.00 94.50 90 VAL A CA 1
ATOM 746 C C . VAL A 1 90 ? 17.627 6.530 -17.758 1.00 94.50 90 VAL A C 1
ATOM 748 O O . VAL A 1 90 ? 16.986 7.425 -17.216 1.00 94.50 90 VAL A O 1
ATOM 751 N N . VAL A 1 91 ? 17.043 5.514 -18.399 1.00 95.12 91 VAL A N 1
ATOM 752 C CA . VAL A 1 91 ? 15.581 5.368 -18.523 1.00 95.12 91 VAL A CA 1
ATOM 753 C C . VAL A 1 91 ? 14.920 5.283 -17.144 1.00 95.12 91 VAL A C 1
ATOM 755 O O . VAL A 1 91 ? 13.994 6.043 -16.870 1.00 95.12 91 VAL A O 1
ATOM 758 N N . LEU A 1 92 ? 15.442 4.445 -16.240 1.00 97.19 92 LEU A N 1
ATOM 759 C CA . LEU A 1 92 ? 14.943 4.347 -14.863 1.00 97.19 92 LEU A CA 1
ATOM 760 C C . LEU A 1 92 ? 15.030 5.677 -14.106 1.00 97.19 92 LEU A C 1
ATOM 762 O O . LEU A 1 92 ? 14.094 6.048 -13.400 1.00 97.19 92 LEU A O 1
ATOM 766 N N . GLN A 1 93 ? 16.138 6.408 -14.250 1.00 95.75 93 GLN A N 1
ATOM 767 C CA . GLN A 1 93 ? 16.310 7.715 -13.613 1.00 95.75 93 GLN A CA 1
ATOM 768 C C . GLN A 1 93 ? 15.303 8.744 -14.130 1.00 95.75 93 GLN A C 1
ATOM 770 O O . GLN A 1 93 ? 14.744 9.492 -13.329 1.00 95.75 93 GLN A O 1
ATOM 775 N N . GLU A 1 94 ? 15.054 8.785 -15.439 1.00 94.94 94 GLU A N 1
ATOM 776 C CA . GLU A 1 94 ? 14.090 9.722 -16.021 1.00 94.94 94 GLU A CA 1
ATOM 777 C C . GLU A 1 94 ? 12.642 9.347 -15.679 1.00 94.94 94 GLU A C 1
ATOM 779 O O . GLU A 1 94 ? 11.848 10.239 -15.376 1.00 94.94 94 GLU A O 1
ATOM 784 N N . LEU A 1 95 ? 12.299 8.055 -15.631 1.00 96.50 95 LEU A N 1
ATOM 785 C CA . LEU A 1 95 ? 10.990 7.592 -15.156 1.00 96.50 95 LEU A CA 1
ATOM 786 C C . LEU A 1 95 ? 10.776 7.942 -13.681 1.00 96.50 95 LEU A C 1
ATOM 788 O O . LEU A 1 95 ? 9.739 8.498 -13.326 1.00 96.50 95 LEU A O 1
ATOM 792 N N . MET A 1 96 ? 11.774 7.693 -12.829 1.00 97.44 96 MET A N 1
ATOM 793 C CA . MET A 1 96 ? 11.739 8.070 -11.414 1.00 97.44 96 MET A CA 1
ATOM 794 C C . MET A 1 96 ? 11.581 9.581 -11.233 1.00 97.44 96 MET A C 1
ATOM 796 O O . MET A 1 96 ? 10.771 10.022 -10.419 1.00 97.44 96 MET A O 1
ATOM 800 N N . LEU A 1 97 ? 12.329 10.384 -11.993 1.00 96.25 97 LEU A N 1
ATOM 801 C CA . LEU A 1 97 ? 12.218 11.841 -11.953 1.00 96.25 97 LEU A CA 1
ATOM 802 C C . LEU A 1 97 ? 10.829 12.304 -12.407 1.00 96.25 97 LEU A C 1
ATOM 804 O O . LEU A 1 97 ? 10.231 13.166 -11.769 1.00 96.25 97 LEU A O 1
ATOM 808 N N . THR A 1 98 ? 10.300 11.705 -13.474 1.00 96.00 98 THR A N 1
ATOM 809 C CA . THR A 1 98 ? 8.954 11.997 -13.984 1.00 96.00 98 THR A CA 1
ATOM 810 C C . THR A 1 98 ? 7.893 11.665 -12.943 1.00 96.00 98 THR A C 1
ATOM 812 O O . THR A 1 98 ? 7.040 12.501 -12.667 1.00 96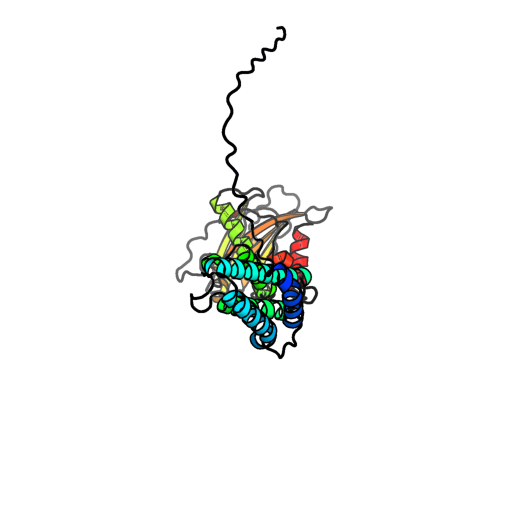.00 98 THR A O 1
ATOM 815 N N . ALA A 1 99 ? 7.970 10.502 -12.299 1.00 96.25 99 ALA A N 1
ATOM 816 C CA . ALA A 1 99 ? 7.019 10.116 -11.263 1.00 96.25 99 ALA A CA 1
ATOM 817 C C . ALA A 1 99 ? 7.105 11.028 -10.024 1.00 96.25 99 ALA A C 1
ATOM 819 O O . ALA A 1 99 ? 6.085 11.511 -9.541 1.00 96.25 99 ALA A O 1
ATOM 820 N N . ARG A 1 100 ? 8.317 11.323 -9.532 1.00 95.44 100 ARG A N 1
ATOM 821 C CA . ARG A 1 100 ? 8.522 12.161 -8.334 1.00 95.44 100 ARG A CA 1
ATOM 822 C C . ARG A 1 100 ? 8.159 13.630 -8.529 1.00 95.44 100 ARG A C 1
ATOM 824 O O . ARG A 1 100 ? 7.733 14.277 -7.579 1.00 95.44 100 ARG A O 1
ATOM 831 N N . ASN A 1 101 ? 8.330 14.168 -9.732 1.00 94.94 101 ASN A N 1
ATOM 832 C CA . ASN A 1 101 ? 7.962 15.557 -10.014 1.00 94.94 101 ASN A CA 1
ATOM 833 C C . ASN A 1 101 ? 6.448 15.753 -10.151 1.00 94.94 101 ASN A C 1
ATOM 835 O O . ASN A 1 101 ? 5.988 16.887 -10.101 1.00 94.94 101 ASN A O 1
ATOM 839 N N . ASN A 1 102 ? 5.694 14.667 -10.326 1.00 94.44 102 ASN A N 1
ATOM 840 C CA . ASN A 1 102 ? 4.251 14.687 -10.551 1.00 94.44 102 ASN A CA 1
ATOM 841 C C . ASN A 1 102 ? 3.504 13.900 -9.457 1.00 94.44 102 ASN A C 1
ATOM 843 O O . ASN A 1 102 ? 2.452 13.312 -9.703 1.00 94.44 102 ASN A O 1
ATOM 847 N N . LEU A 1 103 ? 4.053 13.857 -8.234 1.00 94.06 103 LEU A N 1
ATOM 848 C CA . LEU A 1 103 ? 3.342 13.291 -7.085 1.00 94.06 103 LEU A CA 1
ATOM 849 C C . LEU A 1 103 ? 2.043 14.070 -6.855 1.00 94.06 103 LEU A C 1
ATOM 851 O O . LEU A 1 103 ? 2.054 15.295 -6.781 1.00 94.06 103 LEU A O 1
ATOM 855 N N . GLY A 1 104 ? 0.937 13.339 -6.732 1.00 92.38 104 GLY A N 1
ATOM 856 C CA . GLY A 1 104 ? -0.408 13.896 -6.579 1.00 92.38 104 GLY A CA 1
ATOM 857 C C . GLY A 1 104 ? -1.254 13.902 -7.850 1.00 92.38 104 GLY A C 1
ATOM 858 O O . GLY A 1 104 ? -2.454 14.168 -7.776 1.00 92.38 104 GLY A O 1
ATOM 859 N N . GLU A 1 105 ? -0.678 13.528 -8.994 1.00 94.81 105 GLU A N 1
ATOM 860 C CA . GLU A 1 105 ? -1.454 13.266 -10.206 1.00 94.81 105 GLU A CA 1
ATOM 861 C C . GLU A 1 105 ? -2.433 12.089 -10.048 1.00 94.81 105 GLU A C 1
ATOM 863 O O . GLU A 1 105 ? -2.432 11.346 -9.058 1.00 94.81 105 GLU A O 1
ATOM 868 N N . ARG A 1 106 ? -3.326 11.937 -11.031 1.00 93.75 106 ARG A N 1
ATOM 869 C CA . ARG A 1 106 ? -4.339 10.870 -11.054 1.00 93.75 106 ARG A CA 1
ATOM 870 C C . ARG A 1 106 ? -3.701 9.483 -11.165 1.00 93.75 106 ARG A C 1
ATOM 872 O O . ARG A 1 106 ? -2.655 9.311 -11.781 1.00 93.75 106 ARG A O 1
ATOM 879 N N . VAL A 1 107 ? -4.400 8.465 -10.665 1.00 93.88 107 VAL A N 1
ATOM 880 C CA . VAL A 1 107 ? -3.983 7.048 -10.736 1.00 93.88 107 VAL A CA 1
ATOM 881 C C . VAL A 1 107 ? -3.589 6.622 -12.157 1.00 93.88 107 VAL A C 1
ATOM 883 O O . VAL A 1 107 ? -2.571 5.957 -12.349 1.00 93.88 107 VAL A O 1
ATOM 886 N N . VAL A 1 108 ? -4.342 7.075 -13.165 1.00 92.56 108 VAL A N 1
ATOM 887 C CA . VAL A 1 108 ? -4.125 6.749 -14.586 1.00 92.56 108 VAL A CA 1
ATOM 888 C C . VAL A 1 108 ? -2.729 7.165 -15.074 1.00 92.56 108 VAL A C 1
ATOM 890 O O . VAL A 1 108 ? -2.106 6.440 -15.852 1.00 92.56 108 VAL A O 1
ATOM 893 N N . PHE A 1 109 ? -2.197 8.287 -14.574 1.00 94.38 109 PHE A N 1
ATOM 894 C CA . PHE A 1 109 ? -0.843 8.757 -14.881 1.00 94.38 109 PHE A CA 1
ATOM 895 C C . PHE A 1 109 ? 0.209 7.731 -14.435 1.00 94.38 109 PHE A C 1
ATOM 897 O O . PHE A 1 109 ? 1.053 7.300 -15.223 1.00 94.38 109 PHE A O 1
ATOM 904 N N . PHE A 1 110 ? 0.125 7.272 -13.184 1.00 95.81 110 PHE A N 1
ATOM 905 C CA . PHE A 1 110 ? 1.065 6.294 -12.631 1.00 95.81 110 PHE A CA 1
ATOM 906 C C . PHE A 1 110 ? 0.870 4.896 -13.219 1.00 95.81 110 PHE A C 1
ATOM 908 O O . PHE A 1 110 ? 1.856 4.201 -13.464 1.00 95.81 110 PHE A O 1
ATOM 915 N N . GLN A 1 111 ? -0.370 4.499 -13.514 1.00 94.75 111 GLN A N 1
ATOM 916 C CA . GLN A 1 111 ? -0.671 3.238 -14.195 1.00 94.75 111 GLN A CA 1
ATOM 917 C C . GLN A 1 111 ? -0.036 3.191 -15.593 1.00 94.75 111 GLN A C 1
ATOM 919 O O . GLN A 1 111 ? 0.499 2.152 -15.990 1.00 94.75 111 GLN A O 1
ATOM 924 N N . ARG A 1 112 ? -0.021 4.315 -16.322 1.00 94.62 112 ARG A N 1
ATOM 925 C CA . ARG A 1 112 ? 0.661 4.420 -17.620 1.00 94.62 112 ARG A CA 1
ATOM 926 C C . ARG A 1 112 ? 2.170 4.239 -17.485 1.00 94.62 112 ARG A C 1
ATOM 928 O O . ARG A 1 112 ? 2.748 3.438 -18.219 1.00 94.62 112 ARG A O 1
ATOM 935 N N . LEU A 1 113 ? 2.802 4.932 -16.535 1.00 96.06 113 LEU A N 1
ATOM 936 C CA . LEU A 1 113 ? 4.238 4.777 -16.267 1.00 96.06 113 LEU A CA 1
ATOM 937 C C . LEU A 1 113 ? 4.587 3.342 -15.849 1.00 96.06 113 LEU A C 1
ATOM 939 O O . LEU A 1 113 ? 5.588 2.801 -16.310 1.00 96.06 113 LEU A O 1
ATOM 943 N N . PHE A 1 114 ? 3.748 2.715 -15.020 1.00 96.62 114 PHE A N 1
ATOM 944 C CA . PHE A 1 114 ? 3.927 1.335 -14.570 1.00 96.62 114 PHE A CA 1
ATOM 945 C C . PHE A 1 114 ? 3.841 0.332 -15.725 1.00 96.62 114 PHE A C 1
ATOM 947 O O . PHE A 1 114 ? 4.719 -0.511 -15.876 1.00 96.62 114 PHE A O 1
ATOM 954 N N . SER A 1 115 ? 2.821 0.461 -16.574 1.00 95.12 115 SER A N 1
ATOM 955 C CA . SER A 1 115 ? 2.645 -0.413 -17.743 1.00 95.12 115 SER A CA 1
ATOM 956 C C . SER A 1 115 ? 3.825 -0.261 -18.711 1.00 95.12 115 SER A C 1
ATOM 958 O O . SER A 1 115 ? 4.412 -1.243 -19.152 1.00 95.12 115 SER A O 1
ATOM 960 N N . SER A 1 116 ? 4.261 0.983 -18.930 1.00 94.69 116 SER A N 1
ATOM 961 C CA . SER A 1 116 ? 5.425 1.293 -19.767 1.00 94.69 116 SER A CA 1
ATOM 962 C C . SER A 1 116 ? 6.728 0.721 -19.208 1.00 94.69 116 SER A C 1
ATOM 964 O O . SER A 1 116 ? 7.580 0.274 -19.971 1.00 94.69 116 SER A O 1
ATOM 966 N N . LEU A 1 117 ? 6.901 0.719 -17.881 1.00 96.75 117 LEU A N 1
ATOM 967 C CA . LEU A 1 117 ? 8.055 0.101 -17.228 1.00 96.75 117 LEU A CA 1
ATOM 968 C C . LEU A 1 117 ? 8.112 -1.410 -17.504 1.00 96.75 117 LEU A C 1
ATOM 970 O O . LEU A 1 117 ? 9.204 -1.927 -17.727 1.00 96.75 117 LEU A O 1
ATOM 974 N N . GLY A 1 118 ? 6.960 -2.090 -17.534 1.00 95.00 118 GLY A N 1
ATOM 975 C CA . GLY A 1 118 ? 6.854 -3.504 -17.906 1.00 95.00 118 GLY A CA 1
ATOM 976 C C . GLY A 1 118 ? 7.311 -3.769 -19.342 1.00 95.00 118 GLY A C 1
ATOM 977 O O . GLY A 1 118 ? 8.208 -4.580 -19.558 1.00 95.00 118 GLY A O 1
ATOM 978 N N . VAL A 1 119 ? 6.791 -3.006 -20.308 1.00 94.38 119 VAL A N 1
ATOM 979 C CA . VAL A 1 119 ? 7.191 -3.128 -21.725 1.00 94.38 119 VAL A CA 1
ATOM 980 C C . VAL A 1 119 ? 8.678 -2.827 -21.920 1.00 94.38 119 VAL A C 1
ATOM 982 O O . VAL A 1 119 ? 9.379 -3.532 -22.644 1.00 94.38 119 VAL A O 1
ATOM 985 N N . LEU A 1 120 ? 9.203 -1.802 -21.241 1.00 95.25 120 LEU A N 1
ATOM 986 C CA . LEU A 1 120 ? 10.633 -1.494 -21.278 1.00 95.25 120 LEU A CA 1
ATOM 987 C C . LEU A 1 120 ? 11.469 -2.633 -20.682 1.00 95.25 120 LEU A C 1
ATOM 989 O O . LEU A 1 120 ? 12.529 -2.951 -21.216 1.00 95.25 120 LEU A O 1
ATOM 993 N N . LEU A 1 121 ? 11.011 -3.266 -19.601 1.00 95.62 121 LEU A N 1
ATOM 994 C CA . LEU A 1 121 ? 11.705 -4.407 -19.011 1.00 95.62 121 LEU A CA 1
ATOM 995 C C . LEU A 1 121 ? 11.805 -5.574 -20.002 1.00 95.62 121 LEU A C 1
ATOM 997 O O . LEU A 1 121 ? 12.893 -6.127 -20.168 1.00 95.62 121 LEU A O 1
ATOM 1001 N N . GLU A 1 122 ? 10.719 -5.896 -20.704 1.00 94.38 122 GLU A N 1
ATOM 1002 C CA . GLU A 1 122 ? 10.715 -6.913 -21.761 1.00 94.38 122 GLU A CA 1
ATOM 1003 C C . GLU A 1 122 ? 11.642 -6.534 -22.924 1.00 94.38 122 GLU A C 1
ATOM 1005 O O . GLU A 1 122 ? 12.452 -7.355 -23.362 1.00 94.38 122 GLU A O 1
ATOM 1010 N N . PHE A 1 123 ? 11.608 -5.270 -23.359 1.00 94.56 123 PHE A N 1
ATOM 1011 C CA . PHE A 1 123 ? 12.475 -4.745 -24.417 1.00 94.56 123 PHE A CA 1
ATOM 1012 C C . PHE A 1 123 ? 13.968 -4.876 -24.077 1.00 94.56 123 PHE A C 1
ATOM 1014 O O . PHE A 1 123 ? 14.752 -5.349 -24.898 1.00 94.56 123 PHE A O 1
ATOM 1021 N N . PHE A 1 124 ? 14.386 -4.493 -22.865 1.00 94.38 124 PHE A N 1
ATOM 1022 C CA . PHE A 1 124 ? 15.793 -4.598 -22.454 1.00 94.38 124 PHE A CA 1
ATOM 1023 C C . PHE A 1 124 ? 16.216 -6.036 -22.108 1.00 94.38 124 PHE A C 1
ATOM 1025 O O . PHE A 1 124 ? 17.415 -6.333 -22.156 1.00 94.38 124 PHE A O 1
ATOM 1032 N N . HIS A 1 125 ? 15.275 -6.922 -21.768 1.00 94.75 125 HIS A N 1
ATOM 1033 C CA . HIS A 1 125 ? 15.528 -8.355 -21.588 1.00 94.75 125 HIS A CA 1
ATOM 1034 C C . HIS A 1 125 ? 15.734 -9.072 -22.929 1.00 94.75 125 HIS A C 1
ATOM 1036 O O . HIS A 1 125 ? 16.653 -9.884 -23.061 1.00 94.75 125 HIS A O 1
ATOM 1042 N N . ALA A 1 126 ? 14.910 -8.738 -23.928 1.00 92.81 126 ALA A N 1
ATOM 1043 C CA . ALA A 1 126 ? 14.964 -9.251 -25.296 1.00 92.81 126 ALA A CA 1
ATOM 1044 C C . ALA A 1 126 ? 15.068 -10.790 -25.376 1.00 92.81 126 ALA A C 1
ATOM 1046 O O . ALA A 1 126 ? 15.964 -11.311 -26.038 1.00 92.81 126 ALA A O 1
ATOM 1047 N N . GLU A 1 127 ? 14.184 -11.520 -24.682 1.00 90.62 127 GLU A N 1
ATOM 1048 C CA . GLU A 1 127 ? 14.184 -13.000 -24.640 1.00 90.62 127 GLU A CA 1
ATOM 1049 C C . GLU A 1 127 ? 15.565 -13.597 -24.289 1.00 90.62 127 GLU A C 1
ATOM 1051 O O . GLU A 1 127 ? 16.116 -14.406 -25.037 1.00 90.62 127 GLU A O 1
ATOM 1056 N N . ASP A 1 128 ? 16.174 -13.133 -23.193 1.00 88.19 128 ASP A N 1
ATOM 1057 C CA . ASP A 1 128 ? 17.510 -13.540 -22.722 1.00 88.19 128 ASP A CA 1
ATOM 1058 C C . ASP A 1 128 ? 18.685 -13.144 -23.643 1.00 88.19 128 ASP A C 1
ATOM 1060 O O . ASP A 1 128 ? 19.843 -13.467 -23.360 1.00 88.19 128 ASP A O 1
ATOM 1064 N N . LYS A 1 129 ? 18.437 -12.398 -24.729 1.00 86.81 129 LYS A N 1
ATOM 1065 C CA . LYS A 1 129 ? 19.493 -11.875 -25.621 1.00 86.81 129 LYS A CA 1
ATOM 1066 C C . LYS A 1 129 ? 20.049 -10.528 -25.132 1.00 86.81 129 LYS A C 1
ATOM 1068 O O . LYS A 1 129 ? 21.136 -10.122 -25.560 1.00 86.81 129 LYS A O 1
ATOM 1073 N N . GLY A 1 130 ? 19.318 -9.845 -24.249 1.00 89.81 130 GLY A N 1
ATOM 1074 C CA . GLY A 1 130 ? 19.638 -8.536 -23.681 1.00 89.81 130 GLY A CA 1
ATOM 1075 C C . GLY A 1 130 ? 20.267 -8.600 -22.286 1.00 89.81 130 GLY A C 1
ATOM 1076 O O . GLY A 1 130 ? 21.232 -9.326 -22.042 1.00 89.81 130 GLY A O 1
ATOM 1077 N N . LEU A 1 131 ? 19.772 -7.769 -21.368 1.00 92.12 131 LEU A N 1
ATOM 1078 C CA . LEU A 1 131 ? 20.217 -7.743 -19.974 1.00 92.12 131 LEU A CA 1
ATOM 1079 C C . LEU A 1 131 ? 19.565 -8.878 -19.175 1.00 92.12 131 LEU A C 1
ATOM 1081 O O . LEU A 1 131 ? 18.374 -9.137 -19.305 1.00 92.12 131 LEU A O 1
ATOM 1085 N N . SER A 1 132 ? 20.329 -9.500 -18.273 1.00 94.06 132 SER A N 1
ATOM 1086 C CA . SER A 1 132 ? 19.775 -10.505 -17.358 1.00 94.06 132 SER A CA 1
ATOM 1087 C C . SER A 1 132 ? 18.748 -9.897 -16.394 1.00 94.06 132 SER A C 1
ATOM 1089 O O . SER A 1 132 ? 18.905 -8.748 -15.966 1.00 94.06 132 SER A O 1
ATOM 1091 N N . LEU A 1 133 ? 17.769 -10.689 -15.941 1.00 93.50 133 LEU A N 1
ATOM 1092 C CA . LEU A 1 133 ? 16.784 -10.255 -14.935 1.00 93.50 133 LEU A CA 1
ATOM 1093 C C . LEU A 1 133 ? 17.427 -9.703 -13.652 1.00 93.50 133 LEU A C 1
ATOM 1095 O O . LEU A 1 133 ? 16.939 -8.729 -13.085 1.00 93.50 133 LEU A O 1
ATOM 1099 N N . LYS A 1 134 ? 18.569 -10.259 -13.220 1.00 92.62 134 LYS A N 1
ATOM 1100 C CA . LYS A 1 134 ? 19.320 -9.751 -12.056 1.00 92.62 134 LYS A CA 1
ATOM 1101 C C . LYS A 1 134 ? 19.840 -8.326 -12.272 1.00 92.62 134 LYS A C 1
ATOM 1103 O O . LYS A 1 134 ? 19.874 -7.541 -11.331 1.00 92.62 134 LYS A O 1
ATOM 1108 N N . SER A 1 135 ? 20.254 -7.999 -13.495 1.00 91.69 135 SER A N 1
ATOM 1109 C CA . SER A 1 135 ? 20.714 -6.655 -13.866 1.00 91.69 135 SER A CA 1
ATOM 1110 C C . SER A 1 135 ? 19.545 -5.685 -14.045 1.00 91.69 135 SER A C 1
ATOM 1112 O O . SER A 1 135 ? 19.662 -4.514 -13.684 1.00 91.69 135 SER A O 1
ATOM 1114 N N . LEU A 1 136 ? 18.418 -6.166 -14.579 1.00 94.31 136 LEU A N 1
ATOM 1115 C CA . LEU A 1 136 ? 17.212 -5.363 -14.788 1.00 94.31 136 LEU A CA 1
ATOM 1116 C C . LEU A 1 136 ? 16.561 -4.969 -13.460 1.00 94.31 136 LEU A C 1
ATOM 1118 O O . LEU A 1 136 ? 16.343 -3.778 -13.228 1.00 94.31 136 LEU A O 1
ATOM 1122 N N . HIS A 1 137 ? 16.376 -5.928 -12.547 1.00 95.31 137 HIS A N 1
ATOM 1123 C CA . HIS A 1 137 ? 15.820 -5.733 -11.200 1.00 95.31 137 HIS A CA 1
ATOM 1124 C C . HIS A 1 137 ? 16.826 -5.124 -10.205 1.00 95.31 137 HIS A C 1
ATOM 1126 O O . HIS A 1 137 ? 16.908 -5.514 -9.038 1.00 95.31 137 HIS A O 1
ATOM 1132 N N . SER A 1 138 ? 17.608 -4.152 -10.669 1.00 95.44 138 SER A N 1
ATOM 1133 C CA . SER A 1 138 ? 18.515 -3.355 -9.843 1.00 95.44 138 SER A CA 1
ATOM 1134 C C . SER A 1 138 ? 17.766 -2.551 -8.766 1.00 95.44 138 SER A C 1
ATOM 1136 O O . SER A 1 138 ? 16.561 -2.329 -8.867 1.00 95.44 138 SER A O 1
ATOM 1138 N N . LEU A 1 139 ? 18.476 -2.059 -7.745 1.00 96.38 139 LEU A N 1
ATOM 1139 C CA . LEU A 1 139 ? 17.871 -1.242 -6.682 1.00 96.38 139 LEU A CA 1
ATOM 1140 C C . LEU A 1 139 ? 17.066 -0.030 -7.221 1.00 96.38 139 LEU A C 1
ATOM 1142 O O . LEU A 1 139 ? 15.927 0.139 -6.793 1.00 96.38 139 LEU A O 1
ATOM 1146 N N . PRO A 1 140 ? 17.551 0.748 -8.219 1.00 96.38 140 PRO A N 1
ATOM 1147 C CA . PRO A 1 140 ? 16.749 1.813 -8.831 1.00 96.38 140 PRO A CA 1
ATOM 1148 C C . PRO A 1 140 ? 15.437 1.340 -9.473 1.00 96.38 140 PRO A C 1
ATOM 1150 O O . PRO A 1 140 ? 14.458 2.081 -9.456 1.00 96.38 140 PRO A O 1
ATOM 1153 N N . TYR A 1 141 ? 15.411 0.127 -10.037 1.00 97.62 141 TYR A N 1
ATOM 1154 C CA . TYR A 1 141 ? 14.184 -0.464 -10.574 1.00 97.62 141 TYR A CA 1
ATOM 1155 C C . TYR A 1 141 ? 13.211 -0.801 -9.446 1.00 97.62 141 TYR A C 1
ATOM 1157 O O . TYR A 1 141 ? 12.050 -0.427 -9.529 1.00 97.62 141 TYR A O 1
ATOM 1165 N N . GLN A 1 142 ? 13.684 -1.450 -8.379 1.00 97.25 142 GLN A N 1
ATOM 1166 C CA . GLN A 1 142 ? 12.838 -1.829 -7.241 1.00 97.25 142 GLN A CA 1
ATOM 1167 C C . GLN A 1 142 ? 12.230 -0.601 -6.551 1.00 97.25 142 GLN A C 1
ATOM 1169 O O . GLN A 1 142 ? 11.051 -0.605 -6.201 1.00 97.25 142 GLN A O 1
ATOM 1174 N N . ASP A 1 143 ? 13.004 0.478 -6.408 1.00 96.69 143 ASP A N 1
ATOM 1175 C CA . ASP A 1 143 ? 12.499 1.745 -5.876 1.00 96.69 143 ASP A CA 1
ATOM 1176 C C . ASP A 1 143 ? 11.431 2.373 -6.779 1.00 96.69 143 ASP A C 1
ATOM 1178 O O . ASP A 1 143 ? 10.433 2.894 -6.276 1.00 96.69 143 ASP A O 1
ATOM 1182 N N . LEU A 1 144 ? 11.624 2.335 -8.103 1.00 97.69 144 LEU A N 1
ATOM 1183 C CA . LEU A 1 144 ? 10.650 2.851 -9.067 1.00 97.69 144 LEU A CA 1
ATOM 1184 C C . LEU A 1 144 ? 9.374 2.004 -9.084 1.00 97.69 144 LEU A C 1
ATOM 1186 O O . LEU A 1 144 ? 8.281 2.555 -9.006 1.00 97.69 144 LEU A O 1
ATOM 1190 N N . ASP A 1 145 ? 9.515 0.683 -9.160 1.00 97.81 145 ASP A N 1
ATOM 1191 C CA . ASP A 1 145 ? 8.417 -0.283 -9.146 1.00 97.81 145 ASP A CA 1
ATOM 1192 C C . ASP A 1 145 ? 7.552 -0.107 -7.892 1.00 97.81 145 ASP A C 1
ATOM 1194 O O . ASP A 1 145 ? 6.333 0.031 -7.997 1.00 97.81 145 ASP A O 1
ATOM 1198 N N . ARG A 1 146 ? 8.179 0.008 -6.715 1.00 96.56 146 ARG A N 1
ATOM 1199 C CA . ARG A 1 146 ? 7.490 0.284 -5.448 1.00 96.56 146 ARG A CA 1
ATOM 1200 C C . ARG A 1 146 ? 6.741 1.618 -5.466 1.00 96.56 146 ARG A C 1
ATOM 1202 O O . ARG A 1 146 ? 5.569 1.652 -5.096 1.00 96.56 146 ARG A O 1
ATOM 1209 N N . LEU A 1 147 ? 7.384 2.701 -5.916 1.00 97.12 147 LEU A N 1
ATOM 1210 C CA . LEU A 1 147 ? 6.752 4.023 -6.022 1.00 97.12 147 LEU A CA 1
ATOM 1211 C C . LEU A 1 147 ? 5.525 3.975 -6.944 1.00 97.12 147 LEU A C 1
ATOM 1213 O O . LEU A 1 147 ? 4.450 4.449 -6.580 1.00 97.12 147 LEU A O 1
ATOM 1217 N N . LEU A 1 148 ? 5.674 3.395 -8.135 1.00 97.31 148 LEU A N 1
ATOM 1218 C CA . LEU A 1 148 ? 4.598 3.322 -9.118 1.00 97.31 148 LEU A CA 1
ATOM 1219 C C . LEU A 1 148 ? 3.450 2.436 -8.631 1.00 97.31 148 LEU A C 1
ATOM 1221 O O . LEU A 1 148 ? 2.298 2.834 -8.780 1.00 97.31 148 LEU A O 1
ATOM 1225 N N . LYS A 1 149 ? 3.738 1.288 -8.000 1.00 96.56 149 LYS A N 1
ATOM 1226 C CA . LYS A 1 149 ? 2.721 0.419 -7.379 1.00 96.56 149 LYS A CA 1
ATOM 1227 C C . LYS A 1 149 ? 1.903 1.154 -6.328 1.00 96.56 149 LYS A C 1
ATOM 1229 O O . LYS A 1 149 ? 0.687 1.007 -6.308 1.00 96.56 149 LYS A O 1
ATOM 1234 N N . LEU A 1 150 ? 2.553 1.968 -5.504 1.00 96.31 150 LEU A N 1
ATOM 1235 C CA . LEU A 1 150 ? 1.872 2.745 -4.480 1.00 96.31 150 LEU A CA 1
ATOM 1236 C C . LEU A 1 150 ? 0.984 3.834 -5.095 1.00 96.31 150 LEU A C 1
ATOM 1238 O O . LEU A 1 150 ? -0.193 3.952 -4.774 1.00 96.31 150 LEU A O 1
ATOM 1242 N N . HIS A 1 151 ? 1.515 4.620 -6.029 1.00 96.44 151 HIS A N 1
ATOM 1243 C CA . HIS A 1 151 ? 0.764 5.743 -6.587 1.00 96.44 151 HIS A CA 1
ATOM 1244 C C . HIS A 1 151 ? -0.326 5.332 -7.588 1.00 96.44 151 HIS A C 1
ATOM 1246 O O . HIS A 1 151 ? -1.278 6.094 -7.774 1.00 96.44 151 HIS A O 1
ATOM 1252 N N . LYS A 1 152 ? -0.231 4.133 -8.180 1.00 95.44 152 LYS A N 1
ATOM 1253 C CA . LYS A 1 152 ? -1.268 3.560 -9.052 1.00 95.44 152 LYS A CA 1
ATOM 1254 C C . LYS A 1 152 ? -2.356 2.764 -8.307 1.00 95.44 152 LYS A C 1
ATOM 1256 O O . LYS A 1 152 ? -3.304 2.339 -8.952 1.00 95.44 152 LYS A O 1
ATOM 1261 N N . ALA A 1 153 ? -2.176 2.453 -7.023 1.00 96.44 153 ALA A N 1
ATOM 1262 C CA . ALA A 1 153 ? -3.167 1.698 -6.250 1.00 96.44 153 ALA A CA 1
ATOM 1263 C C . ALA A 1 153 ? -4.416 2.552 -6.003 1.00 96.44 153 ALA A C 1
ATOM 1265 O O . ALA A 1 153 ? -4.303 3.777 -5.922 1.00 96.44 153 ALA A O 1
ATOM 1266 N N . ASP A 1 154 ? -5.597 1.967 -5.848 1.00 95.50 154 ASP A N 1
ATOM 1267 C CA . ASP A 1 154 ? -6.775 2.767 -5.513 1.00 95.50 154 ASP A CA 1
ATOM 1268 C C . ASP A 1 154 ? -6.718 3.250 -4.056 1.00 95.50 154 ASP A C 1
ATOM 1270 O O . ASP A 1 154 ? -5.888 2.822 -3.254 1.00 95.50 154 ASP A O 1
ATOM 1274 N N . THR A 1 155 ? -7.539 4.242 -3.706 1.00 96.44 155 THR A N 1
ATOM 1275 C CA . THR A 1 155 ? -7.505 4.825 -2.351 1.00 96.44 155 THR A CA 1
ATOM 1276 C C . THR A 1 155 ? -7.914 3.802 -1.293 1.00 96.44 155 THR A C 1
ATOM 1278 O O . THR A 1 155 ? -7.294 3.757 -0.233 1.00 96.44 155 THR A O 1
ATOM 1281 N N . ALA A 1 156 ? -8.881 2.937 -1.613 1.00 96.25 156 ALA A N 1
ATOM 1282 C CA . ALA A 1 156 ? -9.266 1.797 -0.786 1.00 96.25 156 ALA A CA 1
ATOM 1283 C C . ALA A 1 156 ? -8.075 0.856 -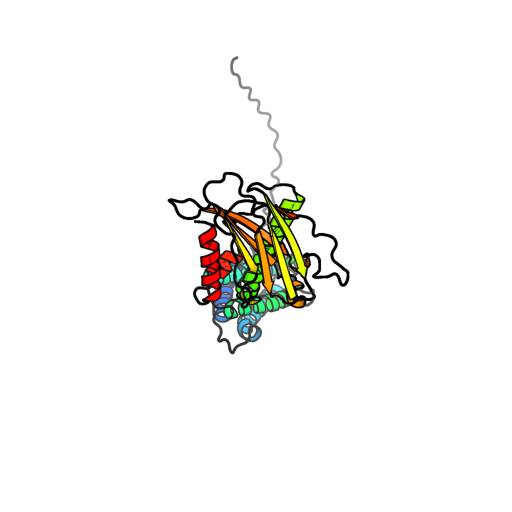0.529 1.00 96.25 156 ALA A C 1
ATOM 1285 O O . ALA A 1 156 ? -7.733 0.615 0.629 1.00 96.25 156 ALA A O 1
ATOM 1286 N N . ASP A 1 157 ? -7.372 0.441 -1.589 1.00 96.00 157 ASP A N 1
ATOM 1287 C CA . ASP A 1 157 ? -6.195 -0.432 -1.493 1.00 96.00 157 ASP A CA 1
ATOM 1288 C C . ASP A 1 157 ? -5.087 0.187 -0.630 1.00 96.00 157 ASP A C 1
ATOM 1290 O O . ASP A 1 157 ? -4.446 -0.494 0.167 1.00 96.00 157 ASP A O 1
ATOM 1294 N N . LEU A 1 158 ? -4.843 1.496 -0.761 1.00 96.50 158 LEU A N 1
ATOM 1295 C CA . LEU A 1 158 ? -3.849 2.191 0.060 1.00 96.50 158 LEU A CA 1
ATOM 1296 C C . LEU A 1 158 ? -4.230 2.208 1.542 1.00 96.50 158 LEU A C 1
ATOM 1298 O O . LEU A 1 158 ? -3.358 2.043 2.397 1.00 96.50 158 LEU A O 1
ATOM 1302 N N . ILE A 1 159 ? -5.510 2.404 1.856 1.00 95.88 159 ILE A N 1
ATOM 1303 C CA . ILE A 1 159 ? -6.009 2.359 3.234 1.00 95.88 159 ILE A CA 1
ATOM 1304 C C . ILE A 1 159 ? -5.880 0.936 3.795 1.00 95.88 159 ILE A C 1
ATOM 1306 O O . ILE A 1 159 ? -5.406 0.766 4.918 1.00 95.88 159 ILE A O 1
ATOM 1310 N N . GLU A 1 160 ? -6.217 -0.086 3.008 1.00 96.00 160 GLU A N 1
ATOM 1311 C CA . GLU A 1 160 ? -6.034 -1.499 3.366 1.00 96.00 160 GLU A CA 1
ATOM 1312 C C . GLU A 1 160 ? -4.564 -1.835 3.642 1.00 96.00 160 GLU A C 1
ATOM 1314 O O . GLU A 1 160 ? -4.234 -2.380 4.699 1.00 96.00 160 GLU A O 1
ATOM 1319 N N . LEU A 1 161 ? -3.659 -1.441 2.742 1.00 95.38 161 LEU A N 1
ATOM 1320 C CA . LEU A 1 161 ? -2.216 -1.621 2.914 1.00 95.38 161 LEU A CA 1
ATOM 1321 C C . LEU A 1 161 ? -1.697 -0.899 4.162 1.00 95.38 161 LEU A C 1
ATOM 1323 O O . LEU A 1 161 ? -0.844 -1.436 4.870 1.00 95.38 161 LEU A O 1
ATOM 1327 N N . TYR A 1 162 ? -2.213 0.297 4.463 1.00 94.75 162 TYR A N 1
ATOM 1328 C CA . TYR A 1 162 ? -1.875 1.004 5.695 1.00 94.75 162 TYR A CA 1
ATOM 1329 C C . TYR A 1 162 ? -2.298 0.200 6.930 1.00 94.75 162 TYR A C 1
ATOM 1331 O O . TYR A 1 162 ? -1.480 -0.009 7.827 1.00 94.75 162 TYR A O 1
ATOM 1339 N N . CYS A 1 163 ? -3.544 -0.274 6.971 1.00 93.88 163 CYS A N 1
ATOM 1340 C CA . CYS A 1 163 ? -4.081 -1.084 8.064 1.00 93.88 163 CYS A CA 1
ATOM 1341 C C . CYS A 1 163 ? -3.240 -2.347 8.304 1.00 93.88 163 CYS A C 1
ATOM 1343 O O . CYS A 1 163 ? -2.810 -2.593 9.435 1.00 93.88 163 CYS A O 1
ATOM 1345 N N . LEU A 1 164 ? -2.918 -3.088 7.240 1.00 94.75 164 LEU A N 1
ATOM 1346 C CA . LEU A 1 164 ? -2.045 -4.261 7.312 1.00 94.75 164 LEU A CA 1
ATOM 1347 C C . LEU A 1 164 ? -0.644 -3.908 7.825 1.00 94.75 164 LEU A C 1
ATOM 1349 O O . LEU A 1 164 ? -0.136 -4.566 8.732 1.00 94.75 164 LEU A O 1
ATOM 1353 N N . GLN A 1 165 ? -0.036 -2.831 7.319 1.00 94.19 165 GLN A N 1
ATOM 1354 C CA . GLN A 1 165 ? 1.292 -2.398 7.760 1.00 94.19 165 GLN A CA 1
ATOM 1355 C C . GLN A 1 165 ? 1.318 -2.052 9.260 1.00 94.19 165 GLN A C 1
ATOM 1357 O O . GLN A 1 165 ? 2.315 -2.319 9.941 1.00 94.19 165 GLN A O 1
ATOM 1362 N N . ARG A 1 166 ? 0.247 -1.445 9.788 1.00 92.75 166 ARG A N 1
ATOM 1363 C CA . ARG A 1 166 ? 0.125 -1.127 11.221 1.00 92.75 166 ARG A CA 1
ATOM 1364 C C . ARG A 1 166 ? -0.026 -2.386 12.069 1.00 92.75 166 ARG A C 1
ATOM 1366 O O . ARG A 1 166 ? 0.661 -2.505 13.082 1.00 92.75 166 ARG A O 1
ATOM 1373 N N . LEU A 1 167 ? -0.827 -3.346 11.617 1.00 93.62 167 LEU A N 1
ATOM 1374 C CA . LEU A 1 167 ? -0.967 -4.640 12.281 1.00 93.62 167 LEU A CA 1
ATOM 1375 C C . LEU A 1 167 ? 0.363 -5.415 12.309 1.00 93.62 167 LEU A C 1
ATOM 1377 O O . LEU A 1 167 ? 0.780 -5.905 13.357 1.00 93.62 167 LEU A O 1
ATOM 1381 N N . GLU A 1 168 ? 1.084 -5.475 11.187 1.00 93.62 168 GLU A N 1
ATOM 1382 C CA . GLU A 1 168 ? 2.409 -6.107 11.111 1.00 93.62 168 GLU A CA 1
ATOM 1383 C C . GLU A 1 168 ? 3.439 -5.433 12.026 1.00 93.62 168 GLU A C 1
ATOM 1385 O O . GLU A 1 168 ? 4.307 -6.087 12.607 1.00 93.62 168 GLU A O 1
ATOM 1390 N N . GLU A 1 169 ? 3.379 -4.107 12.155 1.00 92.31 169 GLU A N 1
ATOM 1391 C CA . GLU A 1 169 ? 4.214 -3.370 13.097 1.00 92.31 169 GLU A CA 1
ATOM 1392 C C . GLU A 1 169 ? 3.953 -3.779 14.546 1.00 92.31 169 GLU A C 1
ATOM 1394 O O . GLU A 1 169 ? 4.919 -4.027 15.270 1.00 92.31 169 GLU A O 1
ATOM 1399 N N . GLN A 1 170 ? 2.689 -3.915 14.940 1.00 93.00 170 GLN A N 1
ATOM 1400 C CA . GLN A 1 170 ? 2.331 -4.375 16.278 1.00 93.00 170 GLN A CA 1
ATOM 1401 C C . GLN A 1 170 ? 2.773 -5.818 16.510 1.00 93.00 170 GLN A C 1
ATOM 1403 O O . GLN A 1 170 ? 3.381 -6.119 17.533 1.00 93.00 170 GLN A O 1
ATOM 1408 N N . ASN A 1 171 ? 2.566 -6.701 15.531 1.00 92.31 171 ASN A N 1
ATOM 1409 C CA . ASN A 1 171 ? 2.989 -8.099 15.624 1.00 92.31 171 ASN A CA 1
ATOM 1410 C C . ASN A 1 171 ? 4.505 -8.232 15.830 1.00 92.31 171 ASN A C 1
ATOM 1412 O O . ASN A 1 171 ? 4.953 -9.078 16.603 1.00 92.31 171 ASN A O 1
ATOM 1416 N N . ARG A 1 172 ? 5.311 -7.359 15.209 1.00 92.12 172 ARG A N 1
ATOM 1417 C CA . ARG A 1 172 ? 6.759 -7.298 15.474 1.00 92.12 172 ARG A CA 1
ATOM 1418 C C . ARG A 1 172 ? 7.087 -6.856 16.902 1.00 92.12 172 ARG A C 1
ATOM 1420 O O . ARG A 1 172 ? 8.065 -7.350 17.456 1.00 92.12 172 ARG A O 1
ATOM 1427 N N . GLN A 1 173 ? 6.310 -5.945 17.490 1.00 89.69 173 GLN A N 1
ATOM 1428 C CA . GLN A 1 173 ? 6.488 -5.532 18.889 1.00 89.69 173 GLN A CA 1
ATOM 1429 C C . GLN A 1 173 ? 6.094 -6.632 19.876 1.00 89.69 173 GLN A C 1
ATOM 1431 O O . GLN A 1 173 ? 6.813 -6.875 20.842 1.00 89.69 173 GLN A O 1
ATOM 1436 N N . ILE A 1 174 ? 5.008 -7.355 19.591 1.00 88.19 174 ILE A N 1
ATOM 1437 C CA . ILE A 1 174 ? 4.599 -8.532 20.368 1.00 88.19 174 ILE A CA 1
ATOM 1438 C C . ILE A 1 174 ? 5.725 -9.575 20.364 1.00 88.19 174 ILE A C 1
ATOM 1440 O O . ILE A 1 174 ? 6.120 -10.063 21.418 1.00 88.19 174 ILE A O 1
ATOM 1444 N N . GLN A 1 175 ? 6.302 -9.868 19.194 1.00 89.12 175 GLN A N 1
ATOM 1445 C CA . GLN A 1 175 ? 7.406 -10.828 19.067 1.00 89.12 175 GLN A CA 1
ATOM 1446 C C . GLN A 1 175 ? 8.689 -10.387 19.784 1.00 89.12 175 GLN A C 1
ATOM 1448 O O . GLN A 1 175 ? 9.441 -11.236 20.259 1.00 89.12 175 GLN A O 1
ATOM 1453 N N . SER A 1 176 ? 8.963 -9.082 19.858 1.00 90.06 176 SER A N 1
ATOM 1454 C CA . SER A 1 176 ? 10.131 -8.558 20.573 1.00 90.06 176 SER A CA 1
ATOM 1455 C C . SER A 1 176 ? 9.899 -8.374 22.076 1.00 90.06 176 SER A C 1
ATOM 1457 O O . SER A 1 176 ? 10.870 -8.186 22.808 1.00 90.06 176 SER A O 1
ATOM 1459 N N . GLY A 1 177 ? 8.644 -8.424 22.539 1.00 87.75 177 GLY A N 1
ATOM 1460 C CA . GLY A 1 177 ? 8.259 -8.167 23.929 1.00 87.75 177 GLY A CA 1
ATOM 1461 C C . GLY A 1 177 ? 8.411 -6.702 24.354 1.00 87.75 177 GLY A C 1
ATOM 1462 O O . GLY A 1 177 ? 8.506 -6.417 25.546 1.00 87.75 177 GLY A O 1
ATOM 1463 N N . ILE A 1 178 ? 8.485 -5.768 23.399 1.00 86.31 178 ILE A N 1
ATOM 1464 C CA . ILE A 1 178 ? 8.700 -4.340 23.664 1.00 86.31 178 ILE A CA 1
ATOM 1465 C C . ILE A 1 178 ? 7.365 -3.602 23.533 1.00 86.31 178 ILE A C 1
ATOM 1467 O O . ILE A 1 178 ? 6.823 -3.513 22.436 1.00 86.31 178 ILE A O 1
ATOM 1471 N N . ALA A 1 179 ? 6.878 -3.024 24.632 1.00 86.94 179 ALA A N 1
ATOM 1472 C CA . ALA A 1 179 ? 5.657 -2.214 24.685 1.00 86.94 179 ALA A CA 1
ATOM 1473 C C . ALA A 1 179 ? 5.981 -0.809 25.234 1.00 86.94 179 ALA A C 1
ATOM 1475 O O . ALA A 1 179 ? 5.760 -0.529 26.413 1.00 86.94 179 ALA A O 1
ATOM 1476 N N . PRO A 1 180 ? 6.586 0.075 24.419 1.00 85.31 180 PRO A N 1
ATOM 1477 C CA . PRO A 1 180 ? 7.165 1.327 24.908 1.00 85.31 180 PRO A CA 1
ATOM 1478 C C . PRO A 1 180 ? 6.102 2.359 25.301 1.00 85.31 180 PRO A C 1
ATOM 1480 O O . PRO A 1 180 ? 6.392 3.258 26.083 1.00 85.31 180 PRO A O 1
ATOM 1483 N N . PHE A 1 181 ? 4.888 2.215 24.770 1.00 86.12 181 PHE A N 1
ATOM 1484 C CA . PHE A 1 181 ? 3.751 3.100 25.018 1.00 86.12 181 PHE A CA 1
ATOM 1485 C C . PHE A 1 181 ? 2.684 2.439 25.902 1.00 86.12 181 PHE A C 1
ATOM 1487 O O . PHE A 1 181 ? 1.567 2.926 25.978 1.00 86.12 181 PHE A O 1
ATOM 1494 N N . GLY A 1 182 ? 3.013 1.321 26.557 1.00 86.19 182 GLY A N 1
ATOM 1495 C CA . GLY A 1 182 ? 2.068 0.540 27.352 1.00 86.19 182 GLY A CA 1
ATOM 1496 C C . GLY A 1 182 ? 1.352 -0.550 26.554 1.00 86.19 182 GLY A C 1
ATOM 1497 O O . GLY A 1 182 ? 1.630 -0.783 25.374 1.00 86.19 182 GLY A O 1
ATOM 1498 N N . THR A 1 183 ? 0.442 -1.236 27.236 1.00 87.69 183 THR A N 1
ATOM 1499 C CA . THR A 1 183 ? -0.281 -2.404 26.729 1.00 87.69 183 THR A CA 1
ATOM 1500 C C . THR A 1 183 ? -1.759 -2.250 27.050 1.00 87.69 183 THR A C 1
ATOM 1502 O O . THR A 1 183 ? -2.112 -1.916 28.178 1.00 87.69 183 THR A O 1
ATOM 1505 N N . LEU A 1 184 ? -2.609 -2.525 26.066 1.00 86.56 184 LEU A N 1
ATOM 1506 C CA . LEU A 1 184 ? -4.054 -2.607 26.221 1.00 86.56 184 LEU A CA 1
ATOM 1507 C C . LEU A 1 184 ? -4.468 -4.079 26.308 1.00 86.56 184 LEU A C 1
ATOM 1509 O O . LEU A 1 184 ? -4.240 -4.834 25.364 1.00 86.56 184 LEU A O 1
ATOM 1513 N N . THR A 1 185 ? -5.105 -4.479 27.407 1.00 87.06 185 THR A N 1
ATOM 1514 C CA . THR A 1 185 ? -5.628 -5.841 27.573 1.00 87.06 185 THR A CA 1
ATOM 1515 C C . THR A 1 185 ? -7.118 -5.882 27.237 1.00 87.06 185 THR A C 1
ATOM 1517 O O . THR A 1 185 ? -7.928 -5.192 27.862 1.00 87.06 185 THR A O 1
ATOM 1520 N N . VAL A 1 186 ? -7.486 -6.712 26.260 1.00 85.81 186 VAL A N 1
ATOM 1521 C CA . VAL A 1 186 ? -8.873 -6.888 25.793 1.00 85.81 186 VAL A CA 1
ATOM 1522 C C . VAL A 1 186 ? -9.233 -8.356 25.660 1.00 85.81 186 VAL A C 1
ATOM 1524 O O . VAL A 1 186 ? -8.392 -9.204 25.380 1.00 85.81 186 VAL A O 1
ATOM 1527 N N . ARG A 1 187 ? -10.510 -8.668 25.816 1.00 87.31 187 ARG A N 1
ATOM 1528 C CA . ARG A 1 187 ? -11.100 -9.970 25.545 1.00 87.31 187 ARG A CA 1
ATOM 1529 C C . ARG A 1 187 ? -11.998 -9.837 24.320 1.00 87.31 187 ARG A C 1
ATOM 1531 O O . ARG A 1 187 ? -12.844 -8.953 24.255 1.00 87.31 187 ARG A O 1
ATOM 1538 N N . LEU A 1 188 ? -11.800 -10.714 23.341 1.00 87.62 188 LEU A N 1
ATOM 1539 C CA . LEU A 1 188 ? -12.506 -10.676 22.061 1.00 87.62 188 LEU A CA 1
ATOM 1540 C C . LEU A 1 188 ? -13.207 -12.006 21.821 1.00 87.62 188 LEU A C 1
ATOM 1542 O O . LEU A 1 188 ? -12.615 -13.068 22.018 1.00 87.62 188 LEU A O 1
ATOM 1546 N N . SER A 1 189 ? -14.461 -11.956 21.387 1.00 88.88 189 SER A N 1
ATOM 1547 C CA . SER A 1 189 ? -15.205 -13.146 20.973 1.00 88.88 189 SER A CA 1
ATOM 1548 C C . SER A 1 189 ? -16.203 -12.811 19.876 1.00 88.88 189 SER A C 1
ATOM 1550 O O . SER A 1 189 ? -16.703 -11.692 19.800 1.00 88.88 189 SER A O 1
ATOM 1552 N N . TYR A 1 190 ? -16.487 -13.778 19.013 1.00 87.62 190 TYR A N 1
ATOM 1553 C CA . TYR A 1 190 ? -17.479 -13.642 17.959 1.00 87.62 190 TYR A CA 1
ATOM 1554 C C . TYR A 1 190 ? -18.651 -14.586 18.208 1.00 87.62 190 TYR A C 1
ATOM 1556 O O . TYR A 1 190 ? -18.478 -15.800 18.326 1.00 87.62 190 TYR A O 1
ATOM 1564 N N . ASN A 1 191 ? -19.858 -14.031 18.265 1.00 85.69 191 ASN A N 1
ATOM 1565 C CA . ASN A 1 191 ? -21.087 -14.796 18.376 1.00 85.69 191 ASN A CA 1
ATOM 1566 C C . ASN A 1 191 ? -21.669 -15.039 16.980 1.00 85.69 191 ASN A C 1
ATOM 1568 O O . ASN A 1 191 ? -22.369 -14.192 16.426 1.00 85.69 191 ASN A O 1
ATOM 1572 N N . ALA A 1 192 ? -21.419 -16.231 16.436 1.00 83.62 192 ALA A N 1
ATOM 1573 C CA . ALA A 1 192 ? -21.922 -16.621 15.121 1.00 83.62 192 ALA A CA 1
ATOM 1574 C C . ALA A 1 192 ? -23.458 -16.691 15.041 1.00 83.62 192 ALA A C 1
ATOM 1576 O O . ALA A 1 192 ? -24.014 -16.484 13.969 1.00 83.62 192 ALA A O 1
ATOM 1577 N N . ALA A 1 193 ? -24.159 -16.948 16.152 1.00 83.19 193 ALA A N 1
ATOM 1578 C CA . ALA A 1 193 ? -25.622 -17.022 16.157 1.00 83.19 193 ALA A CA 1
ATOM 1579 C C . ALA A 1 193 ? -26.287 -15.638 16.087 1.00 83.19 193 ALA A C 1
ATOM 1581 O O . ALA A 1 193 ? -27.376 -15.510 15.535 1.00 83.19 193 ALA A O 1
ATOM 1582 N N . ALA A 1 194 ? -25.639 -14.617 16.652 1.00 81.69 194 ALA A N 1
ATOM 1583 C CA . ALA A 1 194 ? -26.109 -13.231 16.627 1.00 81.69 194 ALA A CA 1
ATOM 1584 C C . ALA A 1 194 ? -25.411 -12.371 15.557 1.00 81.69 194 ALA A C 1
ATOM 1586 O O . ALA A 1 194 ? -25.719 -11.188 15.440 1.00 81.69 194 ALA A O 1
ATOM 1587 N N . GLU A 1 195 ? -24.468 -12.954 14.806 1.00 83.50 195 GLU A N 1
ATOM 1588 C CA . GLU A 1 195 ? -23.586 -12.265 13.856 1.00 83.50 195 GLU A CA 1
ATOM 1589 C C . GLU A 1 195 ? -22.969 -10.984 14.442 1.00 83.50 195 GLU A C 1
ATOM 1591 O O . GLU A 1 195 ? -22.996 -9.905 13.838 1.00 83.50 195 GLU A O 1
ATOM 1596 N N . CYS A 1 196 ? -22.426 -11.095 15.658 1.00 84.56 196 CYS A N 1
ATOM 1597 C CA . CYS A 1 196 ? -21.851 -9.959 16.366 1.00 84.56 196 CYS A CA 1
ATOM 1598 C C . CYS A 1 196 ? -20.462 -10.243 16.946 1.00 84.56 196 CYS A C 1
ATOM 1600 O O . CYS A 1 196 ? -20.165 -11.329 17.446 1.00 84.56 196 CYS A O 1
ATOM 1602 N N . LEU A 1 197 ? -19.599 -9.232 16.864 1.00 79.56 197 LEU A N 1
ATOM 1603 C CA . LEU A 1 197 ? -18.302 -9.187 17.529 1.00 79.56 197 LEU A CA 1
ATOM 1604 C C . LEU A 1 197 ? -18.477 -8.542 18.905 1.00 79.56 197 LEU A C 1
ATOM 1606 O O . LEU A 1 197 ? -18.906 -7.391 18.976 1.00 79.56 197 LEU A O 1
ATOM 1610 N N . CYS A 1 198 ? -18.094 -9.259 19.957 1.00 81.81 198 CYS A N 1
ATOM 1611 C CA . CYS A 1 198 ? -18.110 -8.802 21.341 1.00 81.81 198 CYS A CA 1
ATOM 1612 C C . CYS A 1 198 ? -16.686 -8.469 21.810 1.00 81.81 198 CYS A C 1
ATOM 1614 O O . CYS A 1 198 ? -15.755 -9.265 21.621 1.00 81.81 198 CYS A O 1
ATOM 1616 N N . VAL A 1 199 ? -16.525 -7.302 22.431 1.00 75.81 199 VAL A N 1
ATOM 1617 C CA . VAL A 1 199 ? -15.247 -6.801 22.951 1.00 75.81 199 VAL A CA 1
ATOM 1618 C C . VAL A 1 199 ? -15.418 -6.384 24.405 1.00 75.81 199 VAL A C 1
ATOM 1620 O O . VAL A 1 199 ? -16.160 -5.441 24.663 1.00 75.81 199 VAL A O 1
ATOM 1623 N N . ASP A 1 200 ? -14.686 -7.022 25.317 1.00 77.00 200 ASP A N 1
ATOM 1624 C CA . ASP A 1 200 ? -14.649 -6.661 26.739 1.00 77.00 200 ASP A CA 1
ATOM 1625 C C . ASP A 1 200 ? -13.246 -6.145 27.105 1.00 77.00 200 ASP A C 1
ATOM 1627 O O . ASP A 1 200 ? -12.237 -6.750 26.733 1.00 77.00 200 ASP A O 1
ATOM 1631 N N . GLY A 1 201 ? -13.147 -5.014 27.804 1.00 63.56 201 GLY A N 1
ATOM 1632 C CA . GLY A 1 201 ? -11.866 -4.403 28.202 1.00 63.56 201 GLY A CA 1
ATOM 1633 C C . GLY A 1 201 ? -11.553 -4.560 29.691 1.00 63.56 201 GLY A C 1
ATOM 1634 O O . GLY A 1 201 ? -12.434 -4.891 30.470 1.00 63.56 201 GLY A O 1
ATOM 1635 N N . TYR A 1 202 ? -10.302 -4.312 30.101 1.00 53.25 202 TYR A N 1
ATOM 1636 C CA . TYR A 1 202 ? -9.927 -4.214 31.527 1.00 53.25 202 TYR A CA 1
ATOM 1637 C C . TYR A 1 202 ? -8.979 -3.040 31.843 1.00 53.25 202 TYR A C 1
ATOM 1639 O O . TYR A 1 202 ? -8.291 -3.069 32.863 1.00 53.25 202 TYR A O 1
ATOM 1647 N N . SER A 1 203 ? -8.879 -2.008 30.997 1.00 47.53 203 SER A N 1
ATOM 1648 C CA . SER A 1 203 ? -7.863 -0.956 31.189 1.00 47.53 203 SER A CA 1
ATOM 1649 C C . SER A 1 203 ? -8.335 0.446 30.813 1.00 47.53 203 SER A C 1
ATOM 1651 O O . SER A 1 203 ? -9.014 0.632 29.806 1.00 47.53 203 SER A O 1
ATOM 1653 N N . ASP A 1 204 ? -7.929 1.418 31.632 1.00 52.75 204 ASP A N 1
ATOM 1654 C CA . ASP A 1 204 ? -7.847 2.842 31.296 1.00 52.75 204 ASP A CA 1
ATOM 1655 C C . ASP A 1 204 ? -6.962 3.099 30.086 1.00 52.75 204 ASP A C 1
ATOM 1657 O O . ASP A 1 204 ? -5.951 2.400 29.953 1.00 52.75 204 ASP A O 1
ATOM 1661 N N . PRO A 1 205 ? -7.247 4.116 29.246 1.00 64.12 205 PRO A N 1
ATOM 1662 C CA . PRO A 1 205 ? -8.098 5.302 29.435 1.00 64.12 205 PRO A CA 1
ATOM 1663 C C . PRO A 1 205 ? -9.287 5.366 28.435 1.00 64.12 205 PRO A C 1
ATOM 1665 O O . PRO A 1 205 ? -9.897 4.342 28.141 1.00 64.12 205 PRO A O 1
ATOM 1668 N N . PHE A 1 206 ? -9.700 6.544 27.938 1.00 76.81 206 PHE A N 1
ATOM 1669 C CA . PHE A 1 206 ? -10.806 6.668 26.972 1.00 76.81 206 PHE A CA 1
ATOM 1670 C C . PHE A 1 206 ? -10.434 5.974 25.654 1.00 76.81 206 PHE A C 1
ATOM 1672 O O . PHE A 1 206 ? -9.601 6.471 24.893 1.00 76.81 206 PHE A O 1
ATOM 1679 N N . VAL A 1 207 ? -11.061 4.828 25.376 1.00 84.81 207 VAL A N 1
ATOM 1680 C CA . VAL A 1 207 ? -10.783 4.021 24.184 1.00 84.81 207 VAL A CA 1
ATOM 1681 C C . VAL A 1 207 ? -11.885 4.228 23.157 1.00 84.81 207 VAL A C 1
ATOM 168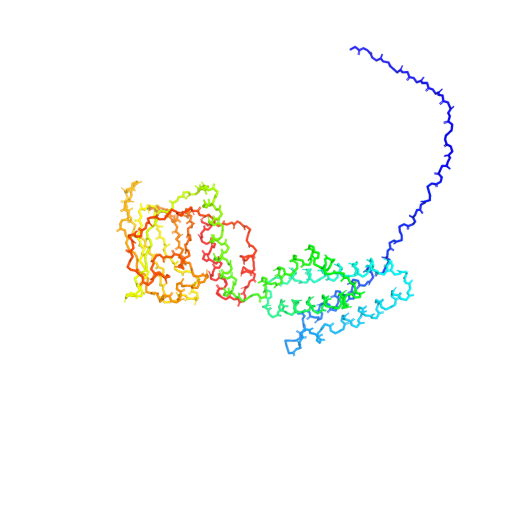3 O O . VAL A 1 207 ? -13.071 4.081 23.455 1.00 84.81 207 VAL A O 1
ATOM 1686 N N . ILE A 1 208 ? -11.490 4.547 21.928 1.00 88.81 208 ILE A N 1
ATOM 1687 C CA . ILE A 1 208 ? -12.357 4.523 20.750 1.00 88.81 208 ILE A CA 1
ATOM 1688 C C . ILE A 1 208 ? -12.089 3.217 20.002 1.00 88.81 208 ILE A C 1
ATOM 1690 O O . ILE A 1 208 ? -10.946 2.934 19.647 1.00 88.81 208 ILE A O 1
ATOM 1694 N N . LEU A 1 209 ? -13.141 2.446 19.752 1.00 92.38 209 LEU A N 1
ATOM 1695 C CA . LEU A 1 209 ? -13.110 1.188 19.022 1.00 92.38 209 LEU A CA 1
ATOM 1696 C C . LEU A 1 209 ? -13.704 1.389 17.631 1.00 92.38 209 LEU A C 1
ATOM 1698 O O . LEU A 1 209 ? -14.780 1.974 17.481 1.00 92.38 209 LEU A O 1
ATOM 1702 N N . GLU A 1 210 ? -13.030 0.874 16.613 1.00 94.94 210 GLU A N 1
ATOM 1703 C CA . GLU A 1 210 ? -13.484 0.961 15.230 1.00 94.94 210 GLU A CA 1
ATOM 1704 C C . GLU A 1 210 ? -13.037 -0.253 14.417 1.00 94.94 210 GLU A C 1
ATOM 1706 O O . GLU A 1 210 ? -11.884 -0.669 14.504 1.00 94.94 210 GLU A O 1
ATOM 1711 N N . ILE A 1 211 ? -13.926 -0.789 13.578 1.00 96.06 211 ILE A N 1
ATOM 1712 C CA . ILE A 1 211 ? -13.551 -1.797 12.586 1.00 96.06 211 ILE A CA 1
ATOM 1713 C C . ILE A 1 211 ? -13.016 -1.092 11.336 1.00 96.06 211 ILE A C 1
ATOM 1715 O O . ILE A 1 211 ? -13.673 -0.226 10.756 1.00 96.06 211 ILE A O 1
ATOM 1719 N N . LEU A 1 212 ? -11.815 -1.479 10.918 1.00 95.69 212 LEU A N 1
ATOM 1720 C CA . LEU A 1 212 ? -11.132 -0.969 9.740 1.00 95.69 212 LEU A CA 1
ATOM 1721 C C . LEU A 1 212 ? -10.948 -2.076 8.687 1.00 95.69 212 LEU A C 1
ATOM 1723 O O . LEU A 1 212 ? -10.836 -3.252 9.038 1.00 95.69 212 LEU A O 1
ATOM 1727 N N . PRO A 1 213 ? -10.863 -1.697 7.401 1.00 94.88 213 PRO A N 1
ATOM 1728 C CA . PRO A 1 213 ? -10.981 -0.330 6.881 1.00 94.88 213 PRO A CA 1
ATOM 1729 C C . PRO A 1 213 ? -12.447 0.120 6.711 1.00 94.88 213 PRO A C 1
ATOM 1731 O O . PRO A 1 213 ? -13.316 -0.661 6.331 1.00 94.88 213 PRO A O 1
ATOM 1734 N N . ARG A 1 214 ? -12.737 1.405 6.970 1.00 92.62 214 ARG A N 1
ATOM 1735 C CA . ARG A 1 214 ? -14.119 1.930 7.054 1.00 92.62 214 ARG A CA 1
ATOM 1736 C C . ARG A 1 214 ? -14.971 1.684 5.802 1.00 92.62 214 ARG A C 1
ATOM 1738 O O . ARG A 1 214 ? -16.167 1.455 5.936 1.00 92.62 214 ARG A O 1
ATOM 1745 N N . HIS A 1 215 ? -14.392 1.704 4.597 1.00 91.75 215 HIS A N 1
ATOM 1746 C CA . HIS A 1 215 ? -15.148 1.468 3.355 1.00 91.75 215 HIS A CA 1
ATOM 1747 C C . HIS A 1 215 ? -15.696 0.041 3.252 1.00 91.75 215 HIS A C 1
ATOM 1749 O O . HIS A 1 215 ? -16.717 -0.169 2.604 1.00 91.75 215 HIS A O 1
ATOM 1755 N N . MET A 1 216 ? -15.059 -0.925 3.918 1.00 93.12 216 MET A N 1
ATOM 1756 C CA . MET A 1 216 ? -15.550 -2.300 4.026 1.00 93.12 216 MET A CA 1
ATOM 1757 C C . MET A 1 216 ? -16.559 -2.462 5.160 1.00 93.12 216 MET A C 1
ATOM 1759 O O . MET A 1 216 ? -17.278 -3.459 5.178 1.00 93.12 216 MET A O 1
ATOM 1763 N N . PHE A 1 217 ? -16.627 -1.503 6.093 1.00 93.94 217 PHE A N 1
ATOM 1764 C CA . PHE A 1 217 ? -17.475 -1.525 7.288 1.00 93.94 217 PHE A CA 1
ATOM 1765 C C . PHE A 1 217 ? -18.310 -0.250 7.506 1.00 93.94 217 PHE A C 1
ATOM 1767 O O . PHE A 1 217 ? -18.341 0.266 8.622 1.00 93.94 217 PHE A O 1
ATOM 1774 N N . PRO A 1 218 ? -19.050 0.240 6.488 1.00 91.94 218 PRO A N 1
ATOM 1775 C CA . PRO A 1 218 ? -19.802 1.495 6.593 1.00 91.94 218 PRO A CA 1
ATOM 1776 C C . PRO A 1 218 ? -20.939 1.436 7.626 1.00 91.94 218 PRO A C 1
ATOM 1778 O O . PRO A 1 218 ? -21.278 2.453 8.226 1.00 91.94 218 PRO A O 1
ATOM 1781 N N . ASP A 1 219 ? -21.494 0.243 7.860 1.00 92.25 219 ASP A N 1
ATOM 1782 C CA . ASP A 1 219 ? -22.605 0.012 8.792 1.00 92.25 219 ASP A CA 1
ATOM 1783 C C . ASP A 1 219 ? -22.147 -0.240 10.240 1.00 92.25 219 ASP A C 1
ATOM 1785 O O . ASP A 1 219 ? -22.979 -0.422 11.128 1.00 92.25 219 ASP A O 1
ATOM 1789 N N . CYS A 1 220 ? -20.834 -0.271 10.496 1.00 92.81 220 CYS A N 1
ATOM 1790 C CA . CYS A 1 220 ? -20.259 -0.530 11.814 1.00 92.81 220 CYS A CA 1
ATOM 1791 C C . CYS A 1 220 ? -19.721 0.786 12.406 1.00 92.81 220 CYS A C 1
ATOM 1793 O O . CYS A 1 220 ? -18.552 1.118 12.199 1.00 92.81 220 CYS A O 1
ATOM 1795 N N . PRO A 1 221 ? -20.543 1.573 13.126 1.00 91.38 221 PRO A N 1
ATOM 1796 C CA . PRO A 1 221 ? -20.106 2.854 13.663 1.00 91.38 221 PRO A CA 1
ATOM 1797 C C . PRO A 1 221 ? -19.041 2.670 14.747 1.00 91.38 221 PRO A C 1
ATOM 1799 O O . PRO A 1 221 ? -19.087 1.719 15.527 1.00 91.38 221 PRO A O 1
ATOM 1802 N N . GLN A 1 222 ? -18.124 3.636 14.844 1.00 92.06 222 GLN A N 1
ATOM 1803 C CA . GLN A 1 222 ? -17.161 3.692 15.943 1.00 92.06 222 GLN A CA 1
ATOM 1804 C C . GLN A 1 222 ? -17.877 3.724 17.307 1.00 92.06 222 GLN A C 1
ATOM 1806 O O . GLN A 1 222 ? -18.862 4.450 17.495 1.00 92.06 222 GLN A O 1
ATOM 1811 N N . GLN A 1 223 ? -17.346 2.985 18.274 1.00 90.38 223 GLN A N 1
ATOM 1812 C CA . GLN A 1 223 ? -17.830 2.940 19.654 1.00 90.38 223 GLN A CA 1
ATOM 1813 C C . GLN A 1 223 ? -16.767 3.516 20.588 1.00 90.38 223 GLN A C 1
ATOM 1815 O O . GLN A 1 223 ? -15.611 3.672 20.205 1.00 90.38 223 GLN A O 1
ATOM 1820 N N . ARG A 1 224 ? -17.156 3.931 21.793 1.00 86.62 224 ARG A N 1
ATOM 1821 C CA . ARG A 1 224 ? -16.228 4.542 22.752 1.00 86.62 224 ARG A CA 1
ATOM 1822 C C . ARG A 1 224 ? -16.611 4.215 24.177 1.00 86.62 224 ARG A C 1
ATOM 1824 O O . ARG A 1 224 ? -17.807 4.166 24.474 1.00 86.62 224 ARG A O 1
ATOM 1831 N N . THR A 1 225 ? -15.608 4.079 25.032 1.00 80.19 225 THR A N 1
ATOM 1832 C CA . THR A 1 225 ? -15.827 3.885 26.463 1.00 80.19 225 THR A CA 1
ATOM 1833 C C . THR A 1 225 ? -16.493 5.098 27.099 1.00 80.19 225 THR A C 1
ATOM 1835 O O . THR A 1 225 ? -16.420 6.232 26.593 1.00 80.19 225 THR A O 1
ATOM 1838 N N . ARG A 1 226 ? -17.190 4.881 28.218 1.00 72.44 226 ARG A N 1
ATOM 1839 C CA . ARG A 1 226 ? -17.668 5.996 29.040 1.00 72.44 226 ARG A CA 1
ATOM 1840 C C . ARG A 1 226 ? -16.465 6.673 29.690 1.00 72.44 226 ARG A C 1
ATOM 1842 O O . ARG A 1 226 ? -15.486 6.044 30.057 1.00 72.44 226 ARG A O 1
ATOM 1849 N N . VAL A 1 227 ? -16.543 7.985 29.884 1.00 63.62 227 VAL A N 1
ATOM 1850 C CA . VAL A 1 227 ? -15.497 8.705 30.620 1.00 63.62 227 VAL A CA 1
ATOM 1851 C C . VAL A 1 227 ? -15.715 8.481 32.118 1.00 63.62 227 VAL A C 1
ATOM 1853 O O . VAL A 1 227 ? -16.644 9.056 32.696 1.00 63.62 227 VAL A O 1
ATOM 1856 N N . GLN A 1 228 ? -14.876 7.666 32.762 1.00 57.50 228 GLN A N 1
ATOM 1857 C CA . GLN A 1 228 ? -14.854 7.556 34.224 1.00 57.50 228 GLN A CA 1
ATOM 1858 C C . GLN A 1 228 ? -14.040 8.713 34.818 1.00 57.50 228 GLN A C 1
ATOM 1860 O O . GLN A 1 228 ? -12.843 8.846 34.596 1.00 57.50 228 GLN A O 1
ATOM 1865 N N . LYS A 1 229 ? -14.711 9.603 35.559 1.00 53.19 229 LYS A N 1
ATOM 1866 C CA . LYS A 1 229 ? -14.080 10.787 36.163 1.00 53.19 229 LYS A CA 1
ATOM 1867 C C . LYS A 1 229 ? -13.493 10.450 37.536 1.00 53.19 229 LYS A C 1
ATOM 1869 O O . LYS A 1 229 ? -14.186 9.853 38.353 1.00 53.19 229 LYS A O 1
ATOM 1874 N N . LYS A 1 230 ? -12.311 11.003 37.840 1.00 51.03 230 LYS A N 1
ATOM 1875 C CA . LYS A 1 230 ? -11.690 11.038 39.185 1.00 51.03 230 LYS A CA 1
ATOM 1876 C C . LYS A 1 230 ? -11.289 9.676 39.773 1.00 51.03 230 LYS A C 1
ATOM 1878 O O . LYS A 1 230 ? -11.367 9.489 40.987 1.00 51.03 230 LYS A O 1
ATOM 1883 N N . THR A 1 231 ? -10.801 8.759 38.951 1.00 45.03 231 THR A N 1
ATOM 1884 C CA . THR A 1 231 ? -10.217 7.502 39.429 1.00 45.03 231 THR A CA 1
ATOM 1885 C C . THR A 1 231 ? -8.863 7.323 38.743 1.00 45.03 231 THR A C 1
ATOM 1887 O O . THR A 1 231 ? -8.747 7.600 37.560 1.00 45.03 231 THR A O 1
ATOM 1890 N N . LEU A 1 232 ? -7.834 6.918 39.498 1.00 42.66 232 LEU A N 1
ATOM 1891 C CA . LEU A 1 232 ? -6.477 6.653 38.981 1.00 42.66 232 LEU A CA 1
ATOM 1892 C C . LEU A 1 232 ? -6.326 5.233 38.394 1.00 42.66 232 LEU A C 1
ATOM 1894 O O . LEU A 1 232 ? -5.254 4.886 37.918 1.00 42.66 232 LEU A O 1
ATOM 1898 N N . TYR A 1 233 ? -7.387 4.425 38.508 1.00 45.94 233 TYR A N 1
ATOM 1899 C CA . TYR A 1 233 ? -7.492 3.024 38.092 1.00 45.94 233 TYR A CA 1
ATOM 1900 C C . TYR A 1 233 ? -8.951 2.614 37.745 1.00 45.94 233 TYR A C 1
ATOM 1902 O O . TYR A 1 233 ? -9.484 1.705 38.396 1.00 45.94 233 TYR A O 1
ATOM 1910 N N . PRO A 1 234 ? -9.702 3.312 36.871 1.00 50.69 234 PRO A N 1
ATOM 1911 C CA . PRO A 1 234 ? -10.942 2.770 36.323 1.00 50.69 234 PRO A CA 1
ATOM 1912 C C . PRO A 1 234 ? -10.831 1.306 35.877 1.00 50.69 234 PRO A C 1
ATOM 1914 O O . PRO A 1 234 ? -10.102 0.930 34.963 1.00 50.69 234 PRO A O 1
ATOM 1917 N N . LEU A 1 235 ? -11.639 0.458 36.506 1.00 51.94 235 LEU A N 1
ATOM 1918 C CA . LEU A 1 235 ? -11.946 -0.860 35.971 1.00 51.94 235 LEU A CA 1
ATOM 1919 C C . LEU A 1 235 ? -13.109 -0.672 34.996 1.00 51.94 235 LEU A C 1
ATOM 1921 O O . LEU A 1 235 ? -14.254 -0.466 35.406 1.00 51.94 235 LEU A O 1
ATOM 1925 N N . PHE A 1 236 ? -12.804 -0.677 33.702 1.00 55.19 236 PHE A N 1
ATOM 1926 C CA . PHE A 1 236 ? -13.814 -0.678 32.651 1.00 55.19 236 PHE A CA 1
ATOM 1927 C C . PHE A 1 236 ? -14.256 -2.106 32.365 1.00 55.19 236 PHE A C 1
ATOM 1929 O O . PHE A 1 236 ? -13.714 -2.728 31.470 1.00 55.19 236 PHE A O 1
ATOM 1936 N N . ASP A 1 237 ? -15.256 -2.612 33.084 1.00 62.94 237 ASP A N 1
ATOM 1937 C CA . ASP A 1 237 ? -16.003 -3.810 32.663 1.00 62.94 237 ASP A CA 1
ATOM 1938 C C . ASP A 1 237 ? -17.056 -3.394 31.613 1.00 62.94 237 ASP A C 1
ATOM 1940 O O . ASP A 1 237 ? -18.266 -3.506 31.818 1.00 62.94 237 ASP A O 1
ATOM 1944 N N . GLU A 1 238 ? -16.593 -2.739 30.541 1.00 72.19 238 GLU A N 1
ATOM 1945 C CA . GLU A 1 238 ? -17.434 -2.289 29.430 1.00 72.19 238 GLU A CA 1
ATOM 1946 C C . GLU A 1 238 ? -17.351 -3.290 28.282 1.00 72.19 238 GLU A C 1
ATOM 1948 O O . GLU A 1 238 ? -16.259 -3.688 27.869 1.00 72.19 238 GLU A O 1
ATOM 1953 N N . SER A 1 239 ? -18.523 -3.651 27.763 1.00 78.38 239 SER A N 1
ATOM 1954 C CA . SER A 1 239 ? -18.694 -4.528 26.616 1.00 78.38 239 SER A CA 1
ATOM 1955 C C . SER A 1 239 ? -19.212 -3.745 25.410 1.00 78.38 239 SER A C 1
ATOM 1957 O O . SER A 1 239 ? -20.110 -2.903 25.519 1.00 78.38 239 SER A O 1
ATOM 1959 N N . PHE A 1 240 ? -18.628 -4.021 24.248 1.00 85.69 240 PHE A N 1
ATOM 1960 C CA . PHE A 1 240 ? -19.003 -3.432 22.963 1.00 85.69 240 PHE A CA 1
ATOM 1961 C C . PHE A 1 240 ? -19.444 -4.520 21.996 1.00 85.69 240 PHE A C 1
ATOM 1963 O O . PHE A 1 240 ? -18.838 -5.590 21.946 1.00 85.69 240 PHE A O 1
ATOM 1970 N N . GLU A 1 241 ? -20.463 -4.223 21.193 1.00 88.44 241 GLU A N 1
ATOM 1971 C CA . GLU A 1 241 ? -21.005 -5.152 20.203 1.00 88.44 241 GLU A CA 1
ATOM 1972 C C . GLU A 1 241 ? -21.040 -4.512 18.819 1.00 88.44 241 GLU A C 1
ATOM 1974 O O . GLU A 1 241 ? -21.683 -3.481 18.616 1.00 88.44 241 GLU A O 1
ATOM 1979 N N . PHE A 1 242 ? -20.385 -5.140 17.844 1.00 91.81 242 PHE A N 1
ATOM 1980 C CA . PHE A 1 242 ? -20.482 -4.751 16.438 1.00 91.81 242 PHE A CA 1
ATOM 1981 C C . PHE A 1 242 ? -21.284 -5.794 15.669 1.00 91.81 242 PHE A C 1
ATOM 1983 O O . PHE A 1 242 ? -20.895 -6.958 15.625 1.00 91.81 242 PHE A O 1
ATOM 1990 N N . SER A 1 243 ? -22.368 -5.377 15.016 1.00 92.56 243 SER A N 1
ATOM 1991 C CA . SER A 1 243 ? -23.094 -6.221 14.063 1.00 92.56 243 SER A CA 1
ATOM 1992 C C . SER A 1 243 ? -22.267 -6.368 12.785 1.00 92.56 243 SER A C 1
ATOM 1994 O O . SER A 1 243 ? -22.163 -5.430 11.991 1.00 92.56 243 SER A O 1
ATOM 1996 N N . VAL A 1 244 ? -21.635 -7.526 12.605 1.00 93.06 244 VAL A N 1
ATOM 1997 C CA . VAL A 1 244 ? -20.736 -7.807 11.482 1.00 93.06 244 VAL A CA 1
ATOM 1998 C C . VAL A 1 244 ? -20.791 -9.292 11.127 1.00 93.06 244 VAL A C 1
ATOM 2000 O O . VAL A 1 244 ? -20.591 -10.164 11.968 1.00 93.06 244 VAL A O 1
ATOM 2003 N N . GLY A 1 245 ? -21.063 -9.587 9.856 1.00 91.94 245 GLY A N 1
ATOM 2004 C CA . GLY A 1 245 ? -21.147 -10.963 9.364 1.00 91.94 245 GLY A CA 1
ATOM 2005 C C . GLY A 1 245 ? -19.790 -11.673 9.359 1.00 91.94 245 GLY A C 1
ATOM 2006 O O . GLY A 1 245 ? -18.757 -11.063 9.069 1.00 91.94 245 GLY A O 1
ATOM 2007 N N . GLN A 1 246 ? -19.802 -12.980 9.623 1.00 90.56 246 GLN A N 1
ATOM 2008 C CA . GLN A 1 246 ? -18.595 -13.788 9.838 1.00 90.56 246 GLN A CA 1
ATOM 2009 C C . GLN A 1 246 ? -17.645 -13.767 8.631 1.00 90.56 246 GLN A C 1
ATOM 2011 O O . GLN A 1 246 ? -16.434 -13.641 8.794 1.00 90.56 246 GLN A O 1
ATOM 2016 N N . GLU A 1 247 ? -18.187 -13.813 7.412 1.00 91.75 247 GLU A N 1
ATOM 2017 C CA . GLU A 1 247 ? -17.401 -13.743 6.171 1.00 91.75 247 GLU A CA 1
ATOM 2018 C C . GLU A 1 247 ? -16.595 -12.445 6.046 1.00 91.75 247 GLU A C 1
ATOM 2020 O O . GLU A 1 247 ? -15.474 -12.449 5.543 1.00 91.75 247 GLU A O 1
ATOM 2025 N N . ARG A 1 248 ? -17.123 -11.327 6.555 1.00 93.62 248 ARG A N 1
ATOM 2026 C CA . ARG A 1 248 ? -16.405 -10.046 6.548 1.00 93.62 248 ARG A CA 1
ATOM 2027 C C . ARG A 1 248 ? -15.295 -10.030 7.595 1.00 93.62 248 ARG A C 1
ATOM 2029 O O . ARG A 1 248 ? -14.230 -9.488 7.328 1.00 93.62 248 ARG A O 1
ATOM 2036 N N . CYS A 1 249 ? -15.498 -10.684 8.741 1.00 92.81 249 CYS A N 1
ATOM 2037 C CA . CYS A 1 249 ? -14.448 -10.872 9.746 1.00 92.81 249 CYS A CA 1
ATOM 2038 C C . CYS A 1 249 ? -13.273 -11.717 9.224 1.00 92.81 249 CYS A C 1
ATOM 2040 O O . CYS A 1 249 ? -12.139 -11.486 9.630 1.00 92.81 249 CYS A O 1
ATOM 2042 N N . ARG A 1 250 ? -13.524 -12.672 8.316 1.00 93.50 250 ARG A N 1
ATOM 2043 C CA . ARG A 1 250 ? -12.494 -13.555 7.729 1.00 93.50 250 ARG A CA 1
ATOM 2044 C C . ARG A 1 250 ? -11.579 -12.866 6.717 1.00 93.50 250 ARG A C 1
ATOM 2046 O O . ARG A 1 250 ? -10.556 -13.428 6.333 1.00 93.50 250 ARG A O 1
ATOM 2053 N N . GLN A 1 251 ? -11.930 -11.670 6.253 1.00 93.69 251 GLN A N 1
ATOM 2054 C CA . GLN A 1 251 ? -11.106 -10.947 5.290 1.00 93.69 251 GLN A CA 1
ATOM 2055 C C . GLN A 1 251 ? -9.778 -10.542 5.940 1.00 93.69 251 GLN A C 1
ATOM 2057 O O . GLN A 1 251 ? -9.759 -9.939 7.006 1.00 93.69 251 GLN A O 1
ATOM 2062 N N . ALA A 1 252 ? -8.655 -10.835 5.277 1.00 90.94 252 ALA A N 1
ATOM 2063 C CA . ALA A 1 252 ? -7.316 -10.626 5.840 1.00 90.94 252 ALA A CA 1
ATOM 2064 C C . ALA A 1 252 ? -7.022 -9.165 6.239 1.00 90.94 252 ALA A C 1
ATOM 2066 O O . ALA A 1 252 ? -6.227 -8.914 7.140 1.00 90.94 252 ALA A O 1
ATOM 2067 N N . VAL A 1 253 ? -7.668 -8.206 5.569 1.00 93.62 253 VAL A N 1
ATOM 2068 C CA . VAL A 1 253 ? -7.543 -6.762 5.824 1.00 93.62 253 VAL A CA 1
ATOM 2069 C C . VAL A 1 253 ? -8.462 -6.257 6.942 1.00 93.62 253 VAL A C 1
ATOM 2071 O O . VAL A 1 253 ? -8.312 -5.115 7.370 1.00 93.62 253 VAL A O 1
ATOM 2074 N N . ALA A 1 254 ? -9.407 -7.078 7.413 1.00 95.88 254 ALA A N 1
ATOM 2075 C CA . ALA A 1 254 ? -10.370 -6.695 8.434 1.00 95.88 254 ALA A CA 1
ATOM 2076 C C . ALA A 1 254 ? -9.718 -6.702 9.821 1.00 95.88 254 ALA A C 1
ATOM 2078 O O . ALA A 1 254 ? -9.316 -7.748 10.345 1.00 95.88 254 ALA A O 1
ATOM 2079 N N . ILE A 1 255 ? -9.626 -5.523 10.431 1.00 96.31 255 ILE A N 1
ATOM 2080 C CA . ILE A 1 255 ? -8.988 -5.338 11.734 1.00 96.31 255 ILE A CA 1
ATOM 2081 C C . ILE A 1 255 ? -9.888 -4.540 12.673 1.00 96.31 255 ILE A C 1
ATOM 2083 O O . ILE A 1 255 ? -10.583 -3.615 12.260 1.00 96.31 255 ILE A O 1
ATOM 2087 N N . LEU A 1 256 ? -9.835 -4.860 13.959 1.00 95.94 256 LEU A N 1
ATOM 2088 C CA . LEU A 1 256 ? -10.343 -4.002 15.019 1.00 95.94 256 LEU A CA 1
ATOM 2089 C C . LEU A 1 256 ? -9.228 -3.046 15.446 1.00 95.94 256 LEU A C 1
ATOM 2091 O O . LEU A 1 256 ? -8.123 -3.486 15.761 1.00 95.94 256 LEU A O 1
ATOM 2095 N N . SER A 1 257 ? -9.511 -1.749 15.446 1.00 95.12 257 SER A N 1
ATOM 2096 C CA . SER A 1 257 ? -8.616 -0.695 15.912 1.00 95.12 257 SER A CA 1
ATOM 2097 C C . SER A 1 257 ? -9.105 -0.129 17.239 1.00 95.12 257 SER A C 1
ATOM 2099 O O . SER A 1 257 ? -10.289 0.154 17.416 1.00 95.12 257 SER A O 1
ATOM 2101 N N . PHE A 1 258 ? -8.157 0.074 18.143 1.00 92.50 258 PHE A N 1
ATOM 2102 C CA . PHE A 1 258 ? -8.325 0.730 19.426 1.00 92.50 258 PHE A CA 1
ATOM 2103 C C . PHE A 1 258 ? -7.497 2.008 19.403 1.00 92.50 258 PHE A C 1
ATOM 2105 O O . PHE A 1 258 ? -6.287 1.951 19.205 1.00 92.50 258 PHE A O 1
ATOM 2112 N N . THR A 1 259 ? -8.131 3.160 19.587 1.00 91.19 259 THR A N 1
ATOM 2113 C CA . THR A 1 259 ? -7.450 4.445 19.784 1.00 91.19 259 THR A CA 1
ATOM 2114 C C . THR A 1 259 ? -7.581 4.827 21.246 1.00 91.19 259 THR A C 1
ATOM 2116 O O . THR A 1 259 ? -8.688 5.049 21.732 1.00 91.19 259 THR A O 1
ATOM 2119 N N . VAL A 1 260 ? -6.448 4.887 21.928 1.00 87.38 260 VAL A N 1
ATOM 2120 C CA . VAL A 1 260 ? -6.323 5.157 23.354 1.00 87.38 260 VAL A CA 1
ATOM 2121 C C . VAL A 1 260 ? -6.011 6.644 23.531 1.00 87.38 260 VAL A C 1
ATOM 2123 O O . VAL A 1 260 ? -5.042 7.149 22.962 1.00 87.38 260 VAL A O 1
ATOM 2126 N N . MET A 1 261 ? -6.863 7.352 24.273 1.00 82.25 261 MET A N 1
ATOM 2127 C CA . MET A 1 261 ? -6.725 8.785 24.541 1.00 82.25 261 MET A CA 1
ATOM 2128 C C . MET A 1 261 ? -6.767 9.058 26.045 1.00 82.25 261 MET A C 1
ATOM 2130 O O . MET A 1 261 ? -7.606 8.485 26.746 1.00 82.25 261 MET A O 1
ATOM 2134 N N . ASP A 1 262 ? -5.959 10.002 26.511 1.00 74.81 262 ASP A N 1
ATOM 2135 C CA . ASP A 1 262 ? -6.112 10.604 27.829 1.00 74.81 262 ASP A CA 1
ATOM 2136 C C . ASP A 1 262 ? -7.212 11.677 27.796 1.00 74.81 262 ASP A C 1
ATOM 2138 O O . ASP A 1 262 ? -7.312 12.486 26.865 1.00 74.81 262 ASP A O 1
ATOM 2142 N N . HIS A 1 263 ? -8.096 11.658 28.791 1.00 66.56 263 HIS A N 1
ATOM 2143 C CA . HIS A 1 263 ? -9.224 12.581 28.879 1.00 66.56 263 HIS A CA 1
ATOM 2144 C C . HIS A 1 263 ? -9.013 13.558 30.037 1.00 66.56 263 HIS A C 1
ATOM 2146 O O . HIS A 1 263 ? -9.530 13.371 31.145 1.00 66.56 263 HIS A O 1
ATOM 2152 N N . ASP A 1 264 ? -8.375 14.684 29.742 1.00 62.41 264 ASP A N 1
ATOM 2153 C CA . ASP A 1 264 ? -8.222 15.776 30.693 1.00 62.41 264 ASP A CA 1
ATOM 2154 C C . ASP A 1 264 ? -9.462 16.678 30.781 1.00 62.41 264 ASP A C 1
ATOM 2156 O O . ASP A 1 264 ? -10.099 17.048 29.796 1.00 62.41 264 ASP A O 1
ATOM 2160 N N . MET A 1 265 ? -9.820 17.090 32.002 1.00 47.91 265 MET A N 1
ATOM 2161 C CA . MET A 1 265 ? -11.008 17.924 32.248 1.00 47.91 265 MET A CA 1
ATOM 2162 C C . MET A 1 265 ? -10.855 19.397 31.815 1.00 47.91 265 MET A C 1
ATOM 2164 O O . MET A 1 265 ? -11.850 20.124 31.849 1.00 47.91 265 MET A O 1
ATOM 2168 N N . MET A 1 266 ? -9.650 19.860 31.452 1.00 46.75 266 MET A N 1
ATOM 2169 C CA . MET A 1 266 ? -9.376 21.274 31.127 1.00 46.75 266 MET A CA 1
ATOM 2170 C C . MET A 1 266 ? -8.677 21.521 29.773 1.00 46.75 266 MET A C 1
ATOM 2172 O O . MET A 1 266 ? -8.621 22.673 29.339 1.00 46.75 266 MET A O 1
ATOM 2176 N N . THR A 1 267 ? -8.184 20.489 29.086 1.00 53.06 267 THR A N 1
ATOM 2177 C CA . THR A 1 267 ? -7.415 20.570 27.823 1.00 53.06 267 THR A CA 1
ATOM 2178 C C . THR A 1 267 ? -8.072 19.739 26.707 1.00 53.06 267 THR A C 1
ATOM 2180 O O . THR A 1 267 ? -9.200 19.267 26.853 1.00 53.06 267 THR A O 1
ATOM 2183 N N . ARG A 1 268 ? -7.437 19.650 25.527 1.00 61.59 268 ARG A N 1
ATOM 2184 C CA . ARG A 1 268 ? -7.845 18.695 24.479 1.00 61.59 268 ARG A CA 1
ATOM 2185 C C . ARG A 1 268 ? -7.476 17.282 24.946 1.00 61.59 268 ARG A C 1
ATOM 2187 O O . ARG A 1 268 ? -6.505 17.144 25.668 1.00 61.59 268 ARG A O 1
ATOM 2194 N N . ASN A 1 269 ? -8.244 16.270 24.534 1.00 66.69 269 ASN A N 1
ATOM 2195 C CA . ASN A 1 269 ? -7.882 14.875 24.796 1.00 66.69 269 ASN A CA 1
ATOM 2196 C C . ASN A 1 269 ? -6.556 14.558 24.099 1.00 66.69 269 ASN A C 1
ATOM 2198 O O . ASN A 1 269 ? -6.465 14.768 22.883 1.00 66.69 269 ASN A O 1
ATOM 2202 N N . ASP A 1 270 ? -5.598 14.023 24.845 1.00 75.94 270 ASP A N 1
ATOM 2203 C CA . ASP A 1 270 ? -4.259 13.722 24.349 1.00 75.94 270 ASP A CA 1
ATOM 2204 C C . ASP A 1 270 ? -4.198 12.277 23.847 1.00 75.94 270 ASP A C 1
ATOM 2206 O O . ASP A 1 270 ? -4.838 11.373 24.381 1.00 75.94 270 ASP A O 1
ATOM 2210 N N . PHE A 1 271 ? -3.500 12.058 22.738 1.00 85.38 271 PHE A N 1
ATOM 2211 C CA . PHE A 1 271 ? -3.384 10.737 22.133 1.00 85.38 271 PHE A CA 1
ATOM 2212 C C . PHE A 1 271 ? -2.266 9.933 22.809 1.00 85.38 271 PHE A C 1
ATOM 2214 O O . PHE A 1 271 ? -1.102 10.327 22.759 1.00 85.38 271 PHE A O 1
ATOM 2221 N N . GLU A 1 272 ? -2.615 8.777 23.371 1.00 83.94 272 GLU A N 1
ATOM 2222 C CA . GLU A 1 272 ? -1.682 7.906 24.100 1.00 83.94 272 GLU A CA 1
ATOM 2223 C C . GLU A 1 272 ? -1.121 6.795 23.197 1.00 83.94 272 GLU A C 1
ATOM 2225 O O . GLU A 1 272 ? 0.081 6.503 23.202 1.00 83.94 272 GLU A O 1
ATOM 2230 N N . GLY A 1 273 ? -1.966 6.209 22.343 1.00 89.44 273 GLY A N 1
ATOM 2231 C CA . GLY A 1 273 ? -1.541 5.160 21.421 1.00 89.44 273 GLY A CA 1
ATOM 2232 C C . GLY A 1 273 ? -2.673 4.480 20.655 1.00 89.44 273 GLY A C 1
ATOM 2233 O O . GLY A 1 273 ? -3.856 4.749 20.848 1.00 89.44 273 GLY A O 1
ATOM 2234 N N . GLU A 1 274 ? -2.298 3.567 19.765 1.00 92.38 274 GLU A N 1
ATOM 2235 C CA . GLU A 1 274 ? -3.206 2.699 19.019 1.00 92.38 274 GLU A CA 1
ATOM 2236 C C . GLU A 1 274 ? -2.841 1.234 19.193 1.00 92.38 274 GLU A C 1
ATOM 2238 O O . GLU A 1 274 ? -1.667 0.876 19.167 1.00 92.38 274 GLU A O 1
ATOM 2243 N N . ALA A 1 275 ? -3.851 0.379 19.245 1.00 93.38 275 ALA A N 1
ATOM 2244 C CA . ALA A 1 275 ? -3.696 -1.057 19.095 1.00 93.38 275 ALA A CA 1
ATOM 2245 C C . ALA A 1 275 ? -4.609 -1.573 17.980 1.00 93.38 275 ALA A C 1
ATOM 2247 O O . ALA A 1 275 ? -5.620 -0.965 17.626 1.00 93.38 275 ALA A O 1
ATOM 2248 N N . PHE A 1 276 ? -4.240 -2.713 17.421 1.00 95.25 276 PHE A N 1
ATOM 2249 C CA . PHE A 1 276 ? -4.891 -3.371 16.304 1.00 95.25 276 PHE A CA 1
ATOM 2250 C C . PHE A 1 276 ? -5.003 -4.870 16.584 1.00 95.25 276 PHE A C 1
ATOM 2252 O O . PHE A 1 276 ? -4.119 -5.469 17.202 1.00 95.25 276 PHE A O 1
ATOM 2259 N N . TYR A 1 277 ? -6.079 -5.486 16.108 1.00 94.44 277 TYR A N 1
ATOM 2260 C CA . TYR A 1 277 ? -6.280 -6.929 16.177 1.00 94.44 277 TYR A CA 1
ATOM 2261 C C . TYR A 1 277 ? -6.948 -7.438 14.900 1.00 94.44 277 TYR A C 1
ATOM 2263 O O . TYR A 1 277 ? -7.895 -6.824 14.416 1.00 94.44 277 TYR A O 1
ATOM 2271 N N . ALA A 1 278 ? -6.465 -8.547 14.340 1.00 95.69 278 ALA A N 1
ATOM 2272 C CA . ALA A 1 278 ? -7.077 -9.153 13.158 1.00 95.69 278 ALA A CA 1
ATOM 2273 C C . ALA A 1 278 ? -8.447 -9.739 13.513 1.00 95.69 278 ALA A C 1
ATOM 2275 O O . ALA A 1 278 ? -8.533 -10.558 14.428 1.00 95.69 278 ALA A O 1
ATOM 2276 N N . LEU A 1 279 ? -9.504 -9.391 12.772 1.00 94.50 279 LEU A N 1
ATOM 2277 C CA . LEU A 1 279 ? -10.827 -9.973 13.025 1.00 94.50 279 LEU A CA 1
ATOM 2278 C C . LEU A 1 279 ? -10.853 -11.481 12.761 1.00 94.50 279 LEU A C 1
ATOM 2280 O O . LEU A 1 279 ? -11.505 -12.211 13.499 1.00 94.50 279 LEU A O 1
ATOM 2284 N N . ALA A 1 280 ? -10.084 -11.959 11.781 1.00 92.81 280 ALA A N 1
ATOM 2285 C CA . ALA A 1 280 ? -9.966 -13.385 11.484 1.00 92.81 280 ALA A CA 1
ATOM 2286 C C . ALA A 1 280 ? -9.390 -14.199 12.660 1.00 92.81 280 ALA A C 1
ATOM 2288 O O . ALA A 1 280 ? -9.701 -15.375 12.797 1.00 92.81 280 ALA A O 1
ATOM 2289 N N . ALA A 1 281 ? -8.595 -13.573 13.537 1.00 91.31 281 ALA A N 1
ATOM 2290 C CA . ALA A 1 281 ? -8.006 -14.229 14.705 1.00 91.31 281 ALA A CA 1
ATOM 2291 C C . ALA A 1 281 ? -8.940 -14.257 15.931 1.00 91.31 281 ALA A C 1
ATOM 2293 O O . ALA A 1 281 ? -8.573 -14.804 16.970 1.00 91.31 281 ALA A O 1
ATOM 2294 N N . VAL A 1 282 ? -10.131 -13.653 15.848 1.00 90.62 282 VAL A N 1
ATOM 2295 C CA . VAL A 1 282 ? -11.081 -13.626 16.965 1.00 90.62 282 VAL A CA 1
ATOM 2296 C C . VAL A 1 282 ? -11.709 -15.008 17.156 1.00 90.62 282 VAL A C 1
ATOM 2298 O O . VAL A 1 282 ? -12.239 -15.611 16.221 1.00 90.62 282 VAL A O 1
ATOM 2301 N N . ALA A 1 283 ? -11.706 -15.486 18.403 1.00 87.81 283 ALA A N 1
ATOM 2302 C CA . ALA A 1 283 ? -12.339 -16.748 18.775 1.00 87.81 283 ALA A CA 1
ATOM 2303 C C . ALA A 1 283 ? -13.821 -16.774 18.352 1.00 87.81 283 ALA A C 1
ATOM 2305 O O . ALA A 1 283 ? -14.583 -15.868 18.696 1.00 87.81 283 ALA A O 1
ATOM 2306 N N . GLY A 1 284 ? -14.225 -17.813 17.614 1.00 85.06 284 GLY A N 1
ATOM 2307 C CA . GLY A 1 284 ? -15.576 -17.963 17.050 1.00 85.06 284 GLY A CA 1
ATOM 2308 C C . GLY A 1 284 ? -15.743 -17.492 15.595 1.00 85.06 284 GLY A C 1
ATOM 2309 O O . GLY A 1 284 ? -16.790 -17.741 14.996 1.00 85.06 284 GLY A O 1
ATOM 2310 N N . VAL A 1 285 ? -14.740 -16.848 14.982 1.00 85.44 285 VAL A N 1
ATOM 2311 C CA . VAL A 1 285 ? -14.787 -16.476 13.549 1.00 85.44 285 VAL A CA 1
ATOM 2312 C C . VAL A 1 285 ? -14.433 -17.658 12.636 1.00 85.44 285 VAL A C 1
ATOM 2314 O O . VAL A 1 285 ? -15.086 -17.868 11.608 1.00 85.44 285 VAL A O 1
ATOM 2317 N N . GLU A 1 286 ? -13.425 -18.451 13.001 1.00 75.94 286 GLU A N 1
ATOM 2318 C CA . GLU A 1 286 ? -13.039 -19.661 12.255 1.00 75.94 286 GLU A CA 1
ATOM 2319 C C . GLU A 1 286 ? -13.711 -20.935 12.787 1.00 75.94 286 GLU A C 1
ATOM 2321 O O . GLU A 1 286 ? -14.024 -21.836 12.010 1.00 75.94 286 GLU A O 1
ATOM 2326 N N . ASP A 1 287 ? -13.991 -20.999 14.091 1.00 65.69 287 ASP A N 1
ATOM 2327 C CA . ASP A 1 287 ? -14.456 -22.223 14.743 1.00 65.69 287 ASP A CA 1
ATOM 2328 C C . ASP A 1 287 ? -15.972 -22.441 14.621 1.00 65.69 287 ASP A C 1
ATOM 2330 O O . ASP A 1 287 ? -16.787 -21.601 14.997 1.00 65.69 287 ASP A O 1
ATOM 2334 N N . SER A 1 288 ? -16.36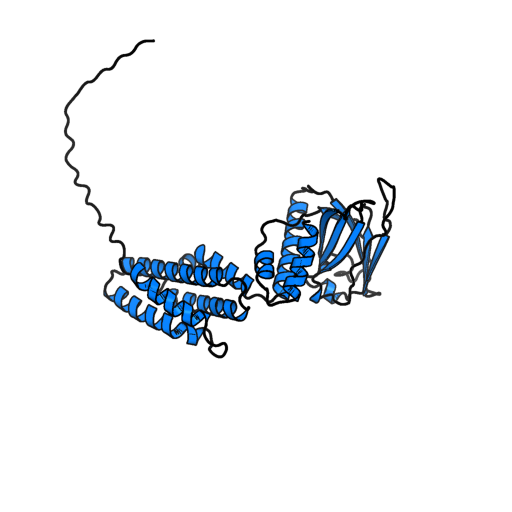0 -23.643 14.189 1.00 54.84 288 SER A N 1
ATOM 2335 C CA . SER A 1 288 ? -17.737 -24.157 14.229 1.00 54.84 288 SER A CA 1
ATOM 2336 C C . SER A 1 288 ? -18.105 -24.816 15.575 1.00 54.84 288 SER A C 1
ATOM 2338 O O . SER A 1 288 ? -19.057 -25.594 15.638 1.00 54.84 288 SER A O 1
ATOM 2340 N N . VAL A 1 289 ? -17.324 -24.588 16.639 1.00 48.66 289 VAL A N 1
ATOM 2341 C CA . VAL A 1 289 ? -17.388 -25.321 17.923 1.00 48.66 289 VAL A CA 1
ATOM 2342 C C . VAL A 1 289 ? -17.615 -24.342 19.091 1.00 48.66 289 VAL A C 1
ATOM 2344 O O . VAL A 1 289 ? -17.133 -23.212 19.018 1.00 48.66 289 VAL A O 1
ATOM 2347 N N . PRO A 1 290 ? -18.344 -24.723 20.169 1.00 48.81 290 PRO A N 1
ATOM 2348 C CA . PRO A 1 290 ? -18.647 -23.820 21.278 1.00 48.81 290 PRO A CA 1
ATOM 2349 C C . PRO A 1 290 ? -17.390 -23.253 21.945 1.00 48.81 290 PRO A C 1
ATOM 2351 O O . PRO A 1 290 ? -16.461 -23.980 22.294 1.00 48.81 290 PRO A O 1
ATOM 2354 N N . ILE A 1 291 ? -17.424 -21.937 22.125 1.00 55.47 291 ILE A N 1
ATOM 2355 C CA . ILE A 1 291 ? -16.350 -21.039 22.549 1.00 55.47 291 ILE A CA 1
ATOM 2356 C C . ILE A 1 291 ? -15.788 -21.457 23.921 1.00 55.47 291 ILE A C 1
ATOM 2358 O O . ILE A 1 291 ? -16.487 -21.405 24.934 1.00 55.47 291 ILE A O 1
ATOM 2362 N N . ALA A 1 292 ? -14.506 -21.838 23.974 1.00 54.47 292 ALA A N 1
ATOM 2363 C CA . ALA A 1 292 ? -13.740 -21.762 25.219 1.00 54.47 292 ALA A CA 1
ATOM 2364 C C . ALA A 1 292 ? -13.704 -20.291 25.676 1.00 54.47 292 ALA A C 1
ATOM 2366 O O . ALA A 1 292 ? -13.649 -19.417 24.811 1.00 54.47 292 ALA A O 1
ATOM 2367 N N . PRO A 1 293 ? -13.732 -19.981 26.988 1.00 59.16 293 PRO A N 1
ATOM 2368 C CA . PRO A 1 293 ? -13.745 -18.597 27.452 1.00 59.16 293 PRO A CA 1
ATOM 2369 C C . PRO A 1 293 ? -12.592 -17.830 26.804 1.00 59.16 293 PRO A C 1
ATOM 2371 O O . PRO A 1 293 ? -11.431 -18.225 26.941 1.00 59.16 293 PRO A O 1
ATOM 2374 N N . SER A 1 294 ? -12.931 -16.765 26.075 1.00 67.88 294 SER A N 1
ATOM 2375 C CA . SER A 1 294 ? -11.962 -15.938 25.362 1.00 67.88 294 SER A CA 1
ATOM 2376 C C . SER A 1 294 ? -10.905 -15.469 26.356 1.00 67.88 294 SER A C 1
ATOM 2378 O O . SER A 1 294 ? -11.223 -14.888 27.400 1.00 67.88 294 SER A O 1
ATOM 2380 N N . GLN A 1 295 ? -9.647 -15.816 26.082 1.00 77.50 295 GLN A N 1
ATOM 2381 C CA . GLN A 1 295 ? -8.538 -15.389 26.923 1.00 77.50 295 GLN A CA 1
ATOM 2382 C C . GLN A 1 295 ? -8.270 -13.901 26.679 1.00 77.50 295 GLN A C 1
ATOM 2384 O O . GLN A 1 295 ? -8.395 -13.447 25.538 1.00 77.50 295 GLN A O 1
ATOM 2389 N N . PRO A 1 296 ? -7.919 -13.136 27.726 1.00 84.50 296 PRO A N 1
ATOM 2390 C CA . PRO A 1 296 ? -7.438 -11.777 27.544 1.00 84.50 296 PRO A CA 1
ATOM 2391 C C . PRO A 1 296 ? -6.208 -11.765 26.633 1.00 84.50 296 PRO A C 1
ATOM 2393 O O . PRO A 1 296 ? -5.320 -12.609 26.761 1.00 84.50 296 PRO A O 1
ATOM 2396 N N . VAL A 1 297 ? -6.176 -10.807 25.716 1.00 87.94 297 VAL A N 1
ATOM 2397 C CA . VAL A 1 297 ? -5.083 -10.558 24.786 1.00 87.94 297 VAL A CA 1
ATOM 2398 C C . VAL A 1 297 ? -4.457 -9.217 25.127 1.00 87.94 297 VAL A C 1
ATOM 2400 O O . VAL A 1 297 ? -5.147 -8.202 25.207 1.00 87.94 297 VAL A O 1
ATOM 2403 N N . ASP A 1 298 ? -3.138 -9.229 25.268 1.00 89.12 298 ASP A N 1
ATOM 2404 C CA . ASP A 1 298 ? -2.323 -8.047 25.508 1.00 89.12 298 ASP A CA 1
ATOM 2405 C C . ASP A 1 298 ? -1.861 -7.440 24.179 1.00 89.12 298 ASP A C 1
ATOM 2407 O O . ASP A 1 298 ? -1.167 -8.082 23.385 1.00 89.12 298 ASP A O 1
ATOM 2411 N N . LEU A 1 299 ? -2.242 -6.188 23.933 1.00 90.88 299 LEU A N 1
ATOM 2412 C CA . LEU A 1 299 ? -1.941 -5.452 22.710 1.00 90.88 299 LEU A CA 1
ATOM 2413 C C . LEU A 1 299 ? -0.989 -4.284 23.014 1.00 90.88 299 LEU A C 1
ATOM 2415 O O . LEU A 1 299 ? -1.418 -3.291 23.604 1.00 90.88 299 LEU A O 1
ATOM 2419 N N . PRO A 1 300 ? 0.296 -4.365 22.620 1.00 92.00 300 PRO A N 1
ATOM 2420 C CA . PRO A 1 300 ? 1.225 -3.248 22.746 1.00 92.00 300 PRO A CA 1
ATOM 2421 C C . PRO A 1 300 ? 0.729 -2.029 21.970 1.00 92.00 300 PRO A C 1
ATOM 2423 O O . PRO A 1 300 ? 0.360 -2.141 20.797 1.00 92.00 300 PRO A O 1
ATOM 2426 N N . LEU A 1 301 ? 0.747 -0.867 22.619 1.00 91.19 301 LEU A N 1
ATOM 2427 C CA . LEU A 1 301 ? 0.340 0.385 22.000 1.00 91.19 301 LEU A CA 1
ATOM 2428 C C . LEU A 1 301 ? 1.404 0.880 21.017 1.00 91.19 301 LEU A C 1
ATOM 2430 O O . LEU A 1 301 ? 2.608 0.848 21.279 1.00 91.19 301 LEU A O 1
ATOM 2434 N N . LEU A 1 302 ? 0.940 1.373 19.873 1.00 91.50 302 LEU A N 1
ATOM 2435 C CA . LEU A 1 302 ? 1.725 1.987 18.815 1.00 91.50 302 LEU A CA 1
ATOM 2436 C C . LEU A 1 302 ? 1.422 3.477 18.720 1.00 91.50 302 LEU A C 1
ATOM 2438 O O . LEU A 1 302 ? 0.270 3.889 18.777 1.00 91.50 302 LEU A O 1
ATOM 2442 N N . GLN A 1 303 ? 2.434 4.279 18.406 1.00 88.12 303 GLN A N 1
ATOM 2443 C CA . GLN A 1 303 ? 2.226 5.660 17.972 1.00 88.12 303 GLN A CA 1
ATOM 2444 C C . GLN A 1 303 ? 2.426 5.801 16.450 1.00 88.12 303 GLN A C 1
ATOM 2446 O O . GLN A 1 303 ? 3.153 5.003 15.837 1.00 88.12 303 GLN A O 1
ATOM 2451 N N . PRO A 1 304 ? 1.757 6.761 15.783 1.00 81.38 304 PRO A N 1
ATOM 2452 C CA . PRO A 1 304 ? 1.924 6.994 14.354 1.00 81.38 304 PRO A CA 1
ATOM 2453 C C . PRO A 1 304 ? 3.354 7.423 13.994 1.00 81.38 304 PRO A C 1
ATOM 2455 O O . PRO A 1 304 ? 3.858 8.436 14.469 1.00 81.38 304 PRO A O 1
ATOM 2458 N N . LYS A 1 305 ? 4.000 6.709 13.066 1.00 75.06 305 LYS A N 1
ATOM 2459 C CA . LYS A 1 305 ? 5.341 7.073 12.575 1.00 75.06 305 LYS A CA 1
ATOM 2460 C C . LYS A 1 305 ? 5.340 8.363 11.751 1.00 75.06 305 LYS A C 1
ATOM 2462 O O . LYS A 1 305 ? 4.403 8.646 11.000 1.00 75.06 305 LYS A O 1
ATOM 2467 N N . GLU A 1 306 ? 6.437 9.118 11.825 1.00 65.81 306 GLU A N 1
ATOM 2468 C CA . GLU A 1 306 ? 6.635 10.344 11.036 1.00 65.81 306 GLU A CA 1
ATOM 2469 C C . GLU A 1 306 ? 6.746 10.080 9.528 1.00 65.81 306 GLU A C 1
ATOM 2471 O O . GLU A 1 306 ? 6.210 10.850 8.738 1.00 65.81 306 GLU A O 1
ATOM 2476 N N . LYS A 1 307 ? 7.396 8.981 9.123 1.00 73.62 307 LYS A N 1
ATOM 2477 C CA . LYS A 1 307 ? 7.655 8.650 7.714 1.00 73.62 307 LYS A CA 1
ATOM 2478 C C . LYS A 1 307 ? 6.959 7.350 7.327 1.00 73.62 307 LYS A C 1
ATOM 2480 O O . LYS A 1 307 ? 7.458 6.267 7.619 1.00 73.62 307 LYS A O 1
ATOM 2485 N N . ASN A 1 308 ? 5.812 7.468 6.666 1.00 87.31 308 ASN A N 1
ATOM 2486 C CA . ASN A 1 308 ? 5.109 6.349 6.048 1.00 87.31 308 ASN A CA 1
ATOM 2487 C C . ASN A 1 308 ? 4.820 6.707 4.581 1.00 87.31 308 ASN A C 1
ATOM 2489 O O . ASN A 1 308 ? 4.150 7.699 4.310 1.00 87.31 308 ASN A O 1
ATOM 2493 N N . GLU A 1 309 ? 5.341 5.910 3.648 1.00 91.25 309 GLU A N 1
ATOM 2494 C CA . GLU A 1 309 ? 5.200 6.152 2.207 1.00 91.25 309 GLU A CA 1
ATOM 2495 C C . GLU A 1 309 ? 3.737 6.097 1.757 1.00 91.25 309 GLU A C 1
ATOM 2497 O O . GLU A 1 309 ? 3.324 6.936 0.959 1.00 91.25 309 GLU A O 1
ATOM 2502 N N . ILE A 1 310 ? 2.935 5.187 2.324 1.00 94.25 310 ILE A N 1
ATOM 2503 C CA . ILE A 1 310 ? 1.494 5.072 2.058 1.00 94.25 310 ILE A CA 1
ATOM 2504 C C . ILE A 1 310 ? 0.780 6.363 2.457 1.00 94.25 310 ILE A C 1
ATOM 2506 O O . ILE A 1 310 ? -0.018 6.897 1.689 1.00 94.25 310 ILE A O 1
ATOM 2510 N N . MET A 1 311 ? 1.128 6.918 3.623 1.00 92.94 311 MET A N 1
ATOM 2511 C CA . MET A 1 311 ? 0.591 8.211 4.053 1.00 92.94 311 MET A CA 1
ATOM 2512 C C . MET A 1 311 ? 0.997 9.334 3.101 1.00 92.94 311 MET A C 1
ATOM 2514 O O . MET A 1 311 ? 0.153 10.154 2.766 1.00 92.94 311 MET A O 1
ATOM 2518 N N . CYS A 1 312 ? 2.241 9.359 2.613 1.00 92.19 312 CYS A N 1
ATOM 2519 C CA . CYS A 1 312 ? 2.658 10.341 1.607 1.00 92.19 312 CYS A CA 1
ATOM 2520 C C . CYS A 1 312 ? 1.872 10.199 0.292 1.00 92.19 312 CYS A C 1
ATOM 2522 O O . CYS A 1 312 ? 1.488 11.207 -0.303 1.00 92.19 312 CYS A O 1
ATOM 2524 N N . ALA A 1 313 ? 1.600 8.970 -0.156 1.00 94.69 313 ALA A N 1
ATOM 2525 C CA . ALA A 1 313 ? 0.795 8.730 -1.350 1.00 94.69 313 ALA A CA 1
ATOM 2526 C C . ALA A 1 313 ? -0.646 9.223 -1.167 1.00 94.69 313 ALA A C 1
ATOM 2528 O O . ALA A 1 313 ? -1.137 9.959 -2.025 1.00 94.69 313 ALA A O 1
ATOM 2529 N N . LEU A 1 314 ? -1.286 8.905 -0.038 1.00 95.06 314 LEU A N 1
ATOM 2530 C CA . LEU A 1 314 ? -2.628 9.392 0.304 1.00 95.06 314 LEU A CA 1
ATOM 2531 C C . LEU A 1 314 ? -2.669 10.923 0.442 1.00 95.06 314 LEU A C 1
ATOM 2533 O O . LEU A 1 314 ? -3.564 11.563 -0.100 1.00 95.06 314 LEU A O 1
ATOM 2537 N N . GLU A 1 315 ? -1.673 11.529 1.093 1.00 93.88 315 GLU A N 1
ATOM 2538 C CA . GLU A 1 315 ? -1.552 12.986 1.251 1.00 93.88 315 GLU A CA 1
ATOM 2539 C C . GLU A 1 315 ? -1.433 13.728 -0.081 1.00 93.88 315 GLU A C 1
ATOM 2541 O O . GLU A 1 315 ? -1.921 14.851 -0.206 1.00 93.88 315 GLU A O 1
ATOM 2546 N N . SER A 1 316 ? -0.800 13.110 -1.079 1.00 93.94 316 SER A N 1
ATOM 2547 C CA . SER A 1 316 ? -0.639 13.718 -2.399 1.00 93.94 316 SER A CA 1
ATOM 2548 C C . SER A 1 316 ? -1.950 13.791 -3.198 1.00 93.94 316 SER A C 1
ATOM 2550 O O . SER A 1 316 ? -2.060 14.600 -4.118 1.00 93.94 316 SER A O 1
ATOM 2552 N N . ARG A 1 317 ? -2.974 12.999 -2.842 1.00 95.31 317 ARG A N 1
ATOM 2553 C CA . ARG A 1 317 ? -4.253 12.909 -3.572 1.00 95.31 317 ARG A CA 1
ATOM 2554 C C . ARG A 1 317 ? -5.206 14.053 -3.229 1.00 95.31 317 ARG A C 1
ATOM 2556 O O . ARG A 1 317 ? -6.287 13.843 -2.693 1.00 95.31 317 ARG A O 1
ATOM 2563 N N . ALA A 1 318 ? -4.852 15.276 -3.616 1.00 92.94 318 ALA A N 1
ATOM 2564 C CA . ALA A 1 318 ? -5.713 16.451 -3.432 1.00 92.94 318 ALA A CA 1
ATOM 2565 C C . ALA A 1 318 ? -7.075 16.344 -4.155 1.00 92.94 318 ALA A C 1
ATOM 2567 O O . ALA A 1 318 ? -8.013 17.075 -3.842 1.00 92.94 318 ALA A O 1
ATOM 2568 N N . TRP A 1 319 ? -7.178 15.445 -5.135 1.00 93.69 319 TRP A N 1
ATOM 2569 C CA . TRP A 1 319 ? -8.379 15.197 -5.927 1.00 93.69 319 TRP A CA 1
ATOM 2570 C C . TRP A 1 319 ? -9.333 14.157 -5.320 1.00 93.69 319 TRP A C 1
ATOM 2572 O O . TRP A 1 319 ? -10.437 13.996 -5.846 1.00 93.69 319 TRP A O 1
ATOM 2582 N N . ASP A 1 320 ? -8.930 13.452 -4.260 1.00 95.88 320 ASP A N 1
ATOM 2583 C CA . ASP A 1 320 ? -9.688 12.356 -3.652 1.00 95.88 320 ASP A CA 1
ATOM 2584 C C . ASP A 1 320 ? -10.167 12.734 -2.244 1.00 95.88 320 ASP A C 1
ATOM 2586 O O . ASP A 1 320 ? -9.368 12.988 -1.341 1.00 95.88 320 ASP A O 1
ATOM 2590 N N . LYS A 1 321 ? -11.486 12.779 -2.046 1.00 95.06 321 LYS A N 1
ATOM 2591 C CA . LYS A 1 321 ? -12.071 13.158 -0.754 1.00 95.06 321 LYS A CA 1
ATOM 2592 C C . LYS A 1 321 ? -11.830 12.104 0.323 1.00 95.06 321 LYS A C 1
ATOM 2594 O O . LYS A 1 321 ? -11.567 12.491 1.461 1.00 95.06 321 LYS A O 1
ATOM 2599 N N . ASP A 1 322 ? -11.866 10.825 -0.034 1.00 94.06 322 ASP A N 1
ATOM 2600 C CA . ASP A 1 322 ? -11.741 9.722 0.919 1.00 94.06 322 ASP A CA 1
ATOM 2601 C C . ASP A 1 322 ? -10.299 9.640 1.430 1.00 94.06 322 ASP A C 1
ATOM 2603 O O . ASP A 1 322 ? -10.058 9.507 2.633 1.00 94.06 322 ASP A O 1
ATOM 2607 N N . ALA A 1 323 ? -9.323 9.850 0.537 1.00 95.19 323 ALA A N 1
ATOM 2608 C CA . ALA A 1 323 ? -7.913 9.941 0.915 1.00 95.19 323 ALA A CA 1
ATOM 2609 C C . ALA A 1 323 ? -7.661 11.121 1.869 1.00 95.19 323 ALA A C 1
ATOM 2611 O O . ALA A 1 323 ? -7.006 10.966 2.904 1.00 95.19 323 ALA A O 1
ATOM 2612 N N . LEU A 1 324 ? -8.206 12.301 1.551 1.00 94.44 324 LEU A N 1
ATOM 2613 C CA . LEU A 1 324 ? -8.061 13.500 2.380 1.00 94.44 324 LEU A CA 1
ATOM 2614 C C . LEU A 1 324 ? -8.723 13.342 3.751 1.00 94.44 324 LEU A C 1
ATOM 2616 O O . LEU A 1 324 ? -8.160 13.779 4.761 1.00 94.44 324 LEU A O 1
ATOM 2620 N N . GLU A 1 325 ? -9.905 12.729 3.805 1.00 93.56 325 GLU A N 1
ATOM 2621 C CA . GLU A 1 325 ? -10.589 12.440 5.061 1.00 93.56 325 GLU A CA 1
ATOM 2622 C C . GLU A 1 325 ? -9.768 11.479 5.922 1.00 93.56 325 GLU A C 1
ATOM 2624 O O . GLU A 1 325 ? -9.501 11.789 7.089 1.00 93.56 325 GLU A O 1
ATOM 2629 N N . PHE A 1 326 ? -9.291 10.377 5.343 1.00 93.38 326 PHE A N 1
ATOM 2630 C CA . PHE A 1 326 ? -8.452 9.410 6.042 1.00 93.38 326 PHE A CA 1
ATOM 2631 C C . PHE A 1 32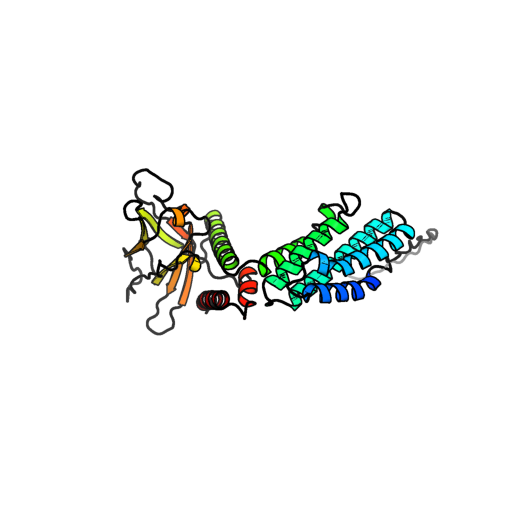6 ? -7.181 10.063 6.600 1.00 93.38 326 PHE A C 1
ATOM 2633 O O . PHE A 1 326 ? -6.895 9.967 7.795 1.00 93.38 326 PHE A O 1
ATOM 2640 N N . VAL A 1 327 ? -6.451 10.819 5.775 1.00 93.06 327 VAL A N 1
ATOM 2641 C CA . VAL A 1 327 ? -5.250 11.561 6.195 1.00 93.06 327 VAL A CA 1
ATOM 2642 C C . VAL A 1 327 ? -5.561 12.521 7.340 1.00 93.06 327 VAL A C 1
ATOM 2644 O O . VAL A 1 327 ? -4.803 12.603 8.311 1.00 93.06 327 VAL A O 1
ATOM 2647 N N . ARG A 1 328 ? -6.675 13.254 7.256 1.00 91.69 328 ARG A N 1
ATOM 2648 C CA . ARG A 1 328 ? -7.093 14.187 8.306 1.00 91.69 328 ARG A CA 1
ATOM 2649 C C . ARG A 1 328 ? -7.376 13.461 9.618 1.00 91.69 328 ARG A C 1
ATOM 2651 O O . ARG A 1 328 ? -7.019 13.986 10.671 1.00 91.69 328 ARG A O 1
ATOM 2658 N N . GLN A 1 329 ? -8.004 12.289 9.571 1.00 88.75 329 GLN A N 1
ATOM 2659 C CA . GLN A 1 329 ? -8.248 11.466 10.755 1.00 88.75 329 GLN A CA 1
ATOM 2660 C C . GLN A 1 329 ? -6.930 10.980 11.373 1.00 88.75 329 GLN A C 1
ATOM 2662 O O . GLN A 1 329 ? -6.739 11.156 12.574 1.00 88.75 329 GLN A O 1
ATOM 2667 N N . GLN A 1 330 ? -5.982 10.487 10.568 1.00 88.88 330 GLN A N 1
ATOM 2668 C CA . GLN A 1 330 ? -4.679 10.040 11.079 1.00 88.88 330 GLN A CA 1
ATOM 2669 C C . GLN A 1 330 ? -3.833 11.192 11.651 1.00 88.88 330 GLN A C 1
ATOM 2671 O O . GLN A 1 330 ? -3.142 11.017 12.651 1.00 88.88 330 GLN A O 1
ATOM 2676 N N . LYS A 1 331 ? -3.901 12.401 11.074 1.00 85.75 331 LYS A N 1
ATOM 2677 C CA . LYS A 1 331 ? -3.170 13.577 11.589 1.00 85.75 331 LYS A CA 1
ATOM 2678 C C . LYS A 1 331 ? -3.688 14.081 12.934 1.00 85.75 331 LYS A C 1
ATOM 2680 O O . LYS A 1 331 ? -2.896 14.611 13.705 1.00 85.75 331 LYS A O 1
ATOM 2685 N N . LYS A 1 332 ? -4.977 13.898 13.241 1.00 81.31 332 LYS A N 1
ATOM 2686 C CA . LYS A 1 332 ? -5.531 14.243 14.564 1.00 81.31 332 LYS A CA 1
ATOM 2687 C C . LYS A 1 332 ? -4.926 13.413 15.696 1.00 81.31 332 LYS A C 1
ATOM 2689 O O . LYS A 1 332 ? -4.958 13.870 16.821 1.00 81.31 332 LYS A O 1
ATOM 2694 N N . LYS A 1 333 ? -4.379 12.234 15.391 1.00 76.62 333 LYS A N 1
ATOM 2695 C CA . LYS A 1 333 ? -3.720 11.344 16.356 1.00 76.62 333 LYS A CA 1
ATOM 2696 C C . LYS A 1 333 ? -2.242 11.697 16.587 1.00 76.62 333 LYS A C 1
ATOM 2698 O O . LYS A 1 333 ? -1.560 11.022 17.336 1.00 76.62 333 LYS A O 1
ATOM 2703 N N . LYS A 1 334 ? -1.710 12.706 15.886 1.00 63.91 334 LYS A N 1
ATOM 2704 C CA . LYS A 1 334 ? -0.322 13.188 16.030 1.00 63.91 334 LYS A CA 1
ATOM 2705 C C . LYS A 1 334 ? -0.222 14.551 16.722 1.00 63.91 334 LYS A C 1
ATOM 2707 O O . LYS A 1 334 ? 0.890 15.019 16.947 1.00 63.91 334 LYS A O 1
ATOM 2712 N N . SER A 1 335 ? -1.353 15.220 16.932 1.00 44.44 335 SER A N 1
ATOM 2713 C CA . SER A 1 335 ? -1.459 16.578 17.473 1.00 44.44 335 SER A CA 1
ATOM 2714 C C . SER A 1 335 ? -2.107 16.529 18.833 1.00 44.44 335 SER A C 1
ATOM 2716 O O . SER A 1 335 ? -1.904 17.551 19.523 1.00 44.44 335 SER A O 1
#

Sequence (335 aa):
MIIRRQKDRTNSEPRTTTYLKVPSARVKGTPQMRPEIKKFLFHLAWAPERLDADSALGPLIDYLDNNLRTLYESLMKVNFYRTLEAVWRVVLQELMLTARNNLGERVVFFQRLFSSLGVLLEFFHAEDKGLSLKSLHSLPYQDLDRLLKLHKADTADLIELYCLQRLEEQNRQIQSGIAPFGTLTVRLSYNAAAECLCVDGYSDPFVILEILPRHMFPDCPQQRTRVQKKTLYPLFDESFEFSVGQERCRQAVAILSFTVMDHDMMTRNDFEGEAFYALAAVAGVEDSVPIAPSQPVDLPLLQPKEKNEIMCALESRAWDKDALEFVRQQKKKKS